Protein AF-A0A2R6JL34-F1 (afdb_monomer_lite)

Secondary structure (DSSP, 8-state):
--------EEEEEEE-TTS-EEEEEEETTS-EEEEEGGGS----HHHHH---HHHHHHHB-PEEEEEEEETTEEEEEEEEESTTSB-HHHHHHTT--GGGEEEEEEEEEE-TTS-EEEEEEEEEEEETTEEEEEEEEEE-SSTT-S--PPPHHHHHHHHHHHS--TTSEEEEEEEEEETTEEEEEEEEEEHHHHHT-TT-S-EE---GGG-SHHHHHHEEEEEEE---S-TTTEEEEEEEEE--GGGSGGG-GGGEEEEE--TTSSSPEE--EEEEGGGTEEEEEE--HHHHHHHTT-EEEEEEHHHHHHHHHHHHHHHHHS-----

pLDDT: mean 78.28, std 14.88, range [21.55, 96.69]

Sequence (327 aa):
MRRNGTVGGSATTYLAPNGTAYARQVLSTGKTTYLAGDRAPAPNVTDLVRPSVVEFANLTDLTYEGRATRGGVEGYVYEAEGVETARPGLVEALNTTRENLHAYRLVVVLSAEGRVKYGELSVNFTTDGQTVAVDQRVRYEAAGETSVEEPEWVAQARQKAARPDPNDLATERFTVEAPDGRVDQYVTARRHSLDESRALGPQINENPVYRNDFLNQSRVGGLVRVYWLAAEDVQRVRVVFHYSEDEVPGGNESALTVVWDDRDRPLLNPLDSTVHPENGTVVVTITDPGRLERLQGETMTVLQYEHYVETIEDRRIRPALRGPGIR

Structure (mmCIF, N/CA/C/O backbone):
data_AF-A0A2R6JL34-F1
#
_entry.id   AF-A0A2R6JL34-F1
#
loop_
_atom_site.group_PDB
_atom_site.id
_atom_site.type_symbol
_atom_site.label_atom_id
_atom_site.label_alt_id
_atom_site.label_comp_id
_atom_site.label_asym_id
_atom_site.label_entity_id
_atom_site.label_seq_id
_atom_site.pdbx_PDB_ins_code
_atom_site.Cartn_x
_atom_site.Cartn_y
_atom_site.Cartn_z
_atom_site.occupancy
_atom_site.B_iso_or_equiv
_atom_site.auth_seq_id
_atom_site.auth_comp_id
_atom_site.auth_asym_id
_atom_site.auth_atom_id
_atom_site.pdbx_PDB_model_num
ATOM 1 N N . MET A 1 1 ? -0.905 28.118 -7.786 1.00 23.41 1 MET A N 1
ATOM 2 C CA . MET A 1 1 ? -2.153 27.717 -7.102 1.00 23.41 1 MET A CA 1
ATOM 3 C C . MET A 1 1 ? -2.204 26.189 -7.113 1.00 23.41 1 MET A C 1
ATOM 5 O O . MET A 1 1 ? -2.621 25.616 -8.107 1.00 23.41 1 MET A O 1
ATOM 9 N N . ARG A 1 2 ? -1.629 25.516 -6.106 1.00 21.89 2 ARG A N 1
ATOM 10 C CA . ARG A 1 2 ? -1.553 24.042 -6.041 1.00 21.89 2 ARG A CA 1
ATOM 11 C C . ARG A 1 2 ? -2.556 23.548 -4.997 1.00 21.89 2 ARG A C 1
ATOM 13 O O . ARG A 1 2 ? -2.572 24.065 -3.885 1.00 21.89 2 ARG A O 1
ATOM 20 N N . ARG A 1 3 ? -3.445 22.636 -5.402 1.00 21.55 3 ARG A N 1
ATOM 21 C CA . ARG A 1 3 ? -4.475 22.033 -4.547 1.00 21.55 3 ARG A CA 1
ATOM 22 C C . ARG A 1 3 ? -3.825 20.932 -3.710 1.00 21.55 3 ARG A C 1
ATOM 24 O O . ARG A 1 3 ? -3.462 19.900 -4.261 1.00 21.55 3 ARG A O 1
ATOM 31 N N . ASN A 1 4 ? -3.722 21.148 -2.402 1.00 26.47 4 ASN A N 1
ATOM 32 C CA . ASN A 1 4 ? -3.534 20.072 -1.432 1.00 26.47 4 ASN A CA 1
ATOM 33 C C . ASN A 1 4 ? -4.838 19.265 -1.401 1.00 26.47 4 ASN A C 1
ATOM 35 O O . ASN A 1 4 ? -5.818 19.679 -0.784 1.00 26.47 4 ASN A O 1
ATOM 39 N N . GLY A 1 5 ? -4.899 18.186 -2.177 1.00 24.78 5 GLY A N 1
ATOM 40 C CA . GLY A 1 5 ? -6.059 17.308 -2.224 1.00 24.78 5 GLY A CA 1
ATOM 41 C C . GLY A 1 5 ? -5.940 16.221 -1.169 1.00 24.78 5 GLY A C 1
ATOM 42 O O . GLY A 1 5 ? -5.410 15.156 -1.456 1.00 24.78 5 GLY A O 1
ATOM 43 N N . THR A 1 6 ? -6.449 16.463 0.037 1.00 33.62 6 THR A N 1
ATOM 44 C CA . THR A 1 6 ? -6.722 15.385 0.991 1.00 33.62 6 THR A CA 1
ATOM 45 C C . THR A 1 6 ? -7.804 14.493 0.379 1.00 33.62 6 THR A C 1
ATOM 47 O O . THR A 1 6 ? -8.967 14.895 0.285 1.00 33.62 6 THR A O 1
ATOM 50 N N . VAL A 1 7 ? -7.451 13.290 -0.079 1.00 43.22 7 VAL A N 1
ATOM 51 C CA . VAL A 1 7 ? -8.439 12.293 -0.523 1.00 43.22 7 VAL A CA 1
ATOM 52 C C . VAL A 1 7 ? -9.052 11.661 0.728 1.00 43.22 7 VAL A C 1
ATOM 54 O O . VAL A 1 7 ? -8.680 10.575 1.151 1.00 43.22 7 VAL A O 1
ATOM 57 N N . GLY A 1 8 ? -9.956 12.395 1.379 1.00 52.88 8 GLY A N 1
ATOM 58 C CA . GLY A 1 8 ? -10.708 11.903 2.531 1.00 52.88 8 GLY A CA 1
ATOM 59 C C . GLY A 1 8 ? -11.825 10.941 2.109 1.00 52.88 8 GLY A C 1
ATOM 60 O O . GLY A 1 8 ? -12.513 11.170 1.113 1.00 52.88 8 GLY A O 1
ATOM 61 N N . GLY A 1 9 ? -12.031 9.878 2.880 1.00 64.00 9 GLY A N 1
ATOM 62 C CA . GLY A 1 9 ? -13.140 8.936 2.738 1.00 64.00 9 GLY A CA 1
ATOM 63 C C . GLY A 1 9 ? -13.133 7.922 3.881 1.00 64.00 9 GLY A C 1
ATOM 64 O O . GLY A 1 9 ? -12.127 7.783 4.572 1.00 64.00 9 GLY A O 1
ATOM 65 N N . SER A 1 10 ? -14.245 7.226 4.108 1.00 74.50 10 SER A N 1
ATOM 66 C CA . SER A 1 10 ? -14.294 6.093 5.038 1.00 74.50 10 SER A CA 1
ATOM 67 C C . SER A 1 10 ? -14.436 4.789 4.266 1.00 74.50 10 SER A C 1
ATOM 69 O O . SER A 1 10 ? -15.133 4.724 3.256 1.00 74.50 10 SER A O 1
ATOM 71 N N . ALA A 1 11 ? -13.766 3.740 4.731 1.00 73.81 11 ALA A N 1
ATOM 72 C CA . ALA A 1 11 ? -13.936 2.390 4.218 1.00 73.81 11 ALA A CA 1
ATOM 73 C C . ALA A 1 11 ? -14.356 1.476 5.372 1.00 73.81 11 ALA A C 1
ATOM 75 O O . ALA A 1 11 ? -13.756 1.507 6.443 1.00 73.81 11 ALA A O 1
ATOM 76 N N . THR A 1 12 ? -15.398 0.679 5.159 1.00 81.62 12 THR A N 1
ATOM 77 C CA . THR A 1 12 ? -15.834 -0.380 6.074 1.00 81.62 12 THR A CA 1
ATOM 78 C C . THR A 1 12 ? -15.683 -1.705 5.352 1.00 81.62 12 THR A C 1
ATOM 80 O O . THR A 1 12 ? -16.184 -1.834 4.237 1.00 81.62 12 THR A O 1
ATOM 83 N N . THR A 1 13 ? -15.038 -2.684 5.978 1.00 80.62 13 THR A N 1
ATOM 84 C CA . THR A 1 13 ? -14.799 -3.999 5.376 1.00 80.62 13 THR A CA 1
ATOM 85 C C . THR A 1 13 ? -15.455 -5.088 6.216 1.00 80.62 13 THR A C 1
ATOM 87 O O . THR A 1 13 ? -15.423 -5.030 7.441 1.00 80.62 13 THR A O 1
ATOM 90 N N . TYR A 1 14 ? -16.052 -6.076 5.556 1.00 84.12 14 TYR A N 1
ATOM 91 C CA . TYR A 1 14 ? -16.647 -7.264 6.161 1.00 84.12 14 TYR A CA 1
ATOM 92 C C . TYR A 1 14 ? -16.047 -8.507 5.509 1.00 84.12 14 TYR A C 1
ATOM 94 O O . TYR A 1 14 ? -16.007 -8.599 4.282 1.00 84.12 14 TYR A O 1
ATOM 102 N N . LEU A 1 15 ? -15.591 -9.460 6.319 1.00 80.94 15 LEU A N 1
ATOM 103 C CA . LEU A 1 15 ? -15.082 -10.742 5.847 1.00 80.94 15 LEU A CA 1
ATOM 104 C C . LEU A 1 15 ? -16.127 -11.822 6.128 1.00 80.94 15 LEU A C 1
ATOM 106 O O . LEU A 1 15 ? -16.430 -12.114 7.282 1.00 80.94 15 LEU A O 1
ATOM 110 N N . ALA A 1 16 ? -16.687 -12.401 5.070 1.00 81.25 16 ALA A N 1
ATOM 111 C CA . ALA A 1 16 ? -17.675 -13.462 5.195 1.00 81.25 16 ALA A CA 1
ATOM 112 C C . ALA A 1 16 ? -17.026 -14.798 5.617 1.00 81.25 16 ALA A C 1
ATOM 114 O O . ALA A 1 16 ? -15.841 -15.016 5.350 1.00 81.25 16 ALA A O 1
ATOM 115 N N . PRO A 1 17 ? -17.799 -15.746 6.189 1.00 75.94 17 PRO A N 1
ATOM 116 C CA . PRO A 1 17 ? -17.280 -17.047 6.633 1.00 75.94 17 PRO A CA 1
ATOM 117 C C . PRO A 1 17 ? -16.601 -17.878 5.537 1.00 75.94 17 PRO A C 1
ATOM 119 O O . PRO A 1 17 ? -15.739 -18.701 5.818 1.00 75.94 17 PRO A O 1
ATOM 122 N N . ASN A 1 18 ? -16.977 -17.661 4.276 1.00 77.25 18 ASN A N 1
ATOM 123 C CA . ASN A 1 18 ? -16.371 -18.310 3.114 1.00 77.25 18 ASN A CA 1
ATOM 124 C C . ASN A 1 18 ? -15.072 -17.622 2.635 1.00 77.25 18 ASN A C 1
ATOM 126 O O . ASN A 1 18 ? -14.605 -17.915 1.537 1.00 77.25 18 ASN A O 1
ATOM 130 N N . GLY A 1 19 ? -14.536 -16.664 3.399 1.00 73.00 19 GLY A N 1
ATOM 131 C CA . GLY A 1 19 ? -13.334 -15.894 3.068 1.00 73.00 19 GLY A CA 1
ATOM 132 C C . GLY A 1 19 ? -13.552 -14.750 2.073 1.00 73.00 19 GLY A C 1
ATOM 133 O O . GLY A 1 19 ? -12.604 -14.052 1.727 1.00 73.00 19 GLY A O 1
ATOM 134 N N . THR A 1 20 ? -14.782 -14.518 1.603 1.00 80.25 20 THR A N 1
ATOM 135 C CA . THR A 1 20 ? -15.066 -13.413 0.675 1.00 80.25 20 THR A CA 1
ATOM 136 C C . THR A 1 20 ? -15.082 -12.084 1.426 1.00 80.25 20 THR A C 1
ATOM 138 O O . THR A 1 20 ? -15.883 -11.895 2.341 1.00 80.25 20 THR A O 1
ATOM 141 N N . ALA A 1 21 ? -14.237 -11.141 1.012 1.00 82.25 21 ALA A N 1
ATOM 142 C CA . ALA A 1 21 ? -14.264 -9.780 1.531 1.00 82.25 21 ALA A CA 1
ATOM 143 C C . ALA A 1 21 ? -15.324 -8.931 0.813 1.00 82.25 21 ALA A C 1
ATOM 145 O O . ALA A 1 21 ? -15.535 -9.040 -0.395 1.00 82.25 21 ALA A O 1
ATOM 146 N N . TYR A 1 22 ? -15.969 -8.045 1.557 1.00 83.44 22 TYR A N 1
ATOM 147 C CA . TYR A 1 22 ? -16.854 -7.001 1.058 1.00 83.44 22 TYR A CA 1
ATOM 148 C C . TYR A 1 22 ? -16.377 -5.674 1.622 1.00 83.44 22 TYR A C 1
ATOM 150 O O . TYR A 1 22 ? -15.978 -5.618 2.781 1.00 83.44 22 TYR A O 1
ATOM 158 N N . ALA A 1 23 ? -16.433 -4.601 0.839 1.00 83.12 23 ALA A N 1
ATOM 159 C CA . ALA A 1 23 ? -16.094 -3.274 1.330 1.00 83.12 23 ALA A CA 1
ATOM 160 C C . ALA A 1 23 ? -17.118 -2.231 0.890 1.00 83.12 23 ALA A C 1
ATOM 162 O O . ALA A 1 23 ? -17.613 -2.249 -0.236 1.00 83.12 23 ALA A O 1
ATOM 163 N N . ARG A 1 24 ? -17.409 -1.291 1.785 1.00 84.62 24 ARG A N 1
ATOM 164 C CA . ARG A 1 24 ? -18.182 -0.080 1.525 1.00 84.62 24 ARG A CA 1
ATOM 165 C C . ARG A 1 24 ? -17.255 1.113 1.677 1.00 84.62 24 ARG A C 1
ATOM 167 O O . ARG A 1 24 ? -16.748 1.351 2.766 1.00 84.62 24 ARG A O 1
ATOM 174 N N . GLN A 1 25 ? -17.065 1.869 0.607 1.00 81.56 25 GLN A N 1
ATOM 175 C CA . GLN A 1 25 ? -16.283 3.100 0.604 1.00 81.56 25 GLN A CA 1
ATOM 176 C C . GLN A 1 25 ? -17.214 4.299 0.471 1.00 81.56 25 GLN A C 1
ATOM 178 O O . GLN A 1 25 ? -17.988 4.372 -0.478 1.00 81.56 25 GLN A O 1
AT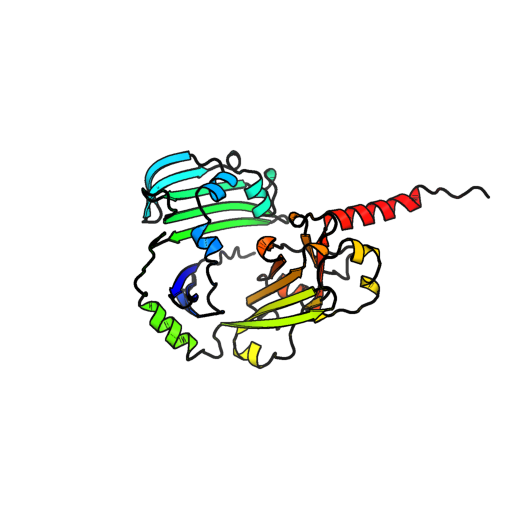OM 183 N N . VAL A 1 26 ? -17.133 5.244 1.397 1.00 79.88 26 VAL A N 1
ATOM 184 C CA . VAL A 1 26 ? -17.824 6.531 1.325 1.00 79.88 26 VAL A CA 1
ATOM 185 C C . VAL A 1 26 ? -16.774 7.594 1.043 1.00 79.88 26 VAL A C 1
ATOM 187 O O . VAL A 1 26 ? -15.931 7.890 1.887 1.00 79.88 26 VAL A O 1
ATOM 190 N N . LEU A 1 27 ? -16.795 8.144 -0.167 1.00 74.94 27 LEU A N 1
ATOM 191 C CA . LEU A 1 27 ? -15.879 9.205 -0.579 1.00 74.94 27 LEU A CA 1
ATOM 192 C C . LEU A 1 27 ? -16.250 10.525 0.112 1.00 74.94 27 LEU A C 1
ATOM 194 O O . LEU A 1 27 ? -17.406 10.733 0.478 1.00 74.94 27 LEU A O 1
ATOM 198 N N . SER A 1 28 ? -15.305 11.462 0.215 1.00 69.56 28 SER A N 1
ATOM 199 C CA . SER A 1 28 ? -15.556 12.830 0.710 1.00 69.56 28 SER A CA 1
ATOM 200 C C . SER A 1 28 ? -16.669 13.571 -0.039 1.00 69.56 28 SER A C 1
ATOM 202 O O . SER A 1 28 ? -17.288 14.477 0.510 1.00 69.56 28 SER A O 1
ATOM 204 N N . THR A 1 29 ? -16.969 13.163 -1.273 1.00 73.12 29 THR A N 1
ATOM 205 C CA . THR A 1 29 ? -18.091 13.672 -2.075 1.00 73.12 29 THR A CA 1
ATOM 206 C C . THR A 1 29 ? -19.460 13.147 -1.624 1.00 73.12 29 THR A C 1
ATOM 208 O O . THR A 1 29 ? -20.474 13.503 -2.218 1.00 73.12 29 THR A O 1
ATOM 211 N N . GLY A 1 30 ? -19.509 12.261 -0.624 1.00 74.44 30 GLY A N 1
ATOM 212 C CA . GLY A 1 30 ? -20.710 11.550 -0.178 1.00 74.44 30 GLY A CA 1
ATOM 213 C C . GLY A 1 30 ? -21.083 10.350 -1.055 1.00 74.44 30 GLY A C 1
ATOM 214 O O . GLY A 1 30 ? -21.991 9.589 -0.714 1.00 74.44 30 GLY A O 1
ATOM 215 N N . LYS A 1 31 ? -20.383 10.133 -2.177 1.00 75.62 31 LYS A N 1
ATOM 216 C CA . LYS A 1 31 ? -20.622 8.975 -3.043 1.00 75.62 31 LYS A CA 1
ATOM 217 C C . LYS A 1 31 ? -20.212 7.693 -2.318 1.00 75.62 31 LYS A C 1
ATOM 219 O O . LYS A 1 31 ? -19.076 7.571 -1.867 1.00 75.62 31 LYS A O 1
ATOM 224 N N . THR A 1 32 ? -21.133 6.732 -2.260 1.00 80.00 32 THR A N 1
ATOM 225 C CA . THR A 1 32 ? -20.872 5.396 -1.714 1.00 80.00 32 THR A CA 1
ATOM 226 C C . THR A 1 32 ? -20.593 4.403 -2.840 1.00 80.00 32 THR A C 1
ATOM 228 O O . THR A 1 32 ? -21.387 4.267 -3.776 1.00 80.00 32 THR A O 1
ATOM 231 N N . THR A 1 33 ? -19.480 3.691 -2.728 1.00 77.88 33 THR A N 1
ATOM 232 C CA . THR A 1 33 ? -19.064 2.605 -3.616 1.00 77.88 33 THR A CA 1
ATOM 233 C C . THR A 1 33 ? -19.036 1.304 -2.823 1.00 77.88 33 THR A C 1
ATOM 235 O O . THR A 1 33 ? -18.654 1.288 -1.653 1.00 77.88 33 THR A O 1
ATOM 238 N N . TYR A 1 34 ? -19.436 0.210 -3.463 1.00 82.88 34 TYR A N 1
ATOM 239 C CA . TYR A 1 34 ? -19.414 -1.121 -2.870 1.00 82.88 34 TYR A CA 1
ATOM 240 C C . TYR A 1 34 ? -18.499 -2.033 -3.678 1.00 82.88 34 TYR A C 1
ATOM 242 O O . TYR A 1 34 ? -18.559 -2.036 -4.905 1.00 82.88 34 TYR A O 1
ATOM 250 N N . LEU A 1 35 ? -17.676 -2.807 -2.981 1.00 76.44 35 LEU A N 1
ATOM 251 C CA . LEU A 1 35 ? -16.702 -3.739 -3.534 1.00 76.44 35 LEU A CA 1
ATOM 252 C C . LEU A 1 35 ? -16.940 -5.127 -2.922 1.00 76.44 35 LEU A C 1
ATOM 254 O O . LEU A 1 35 ? -17.415 -5.234 -1.789 1.00 76.44 35 LEU A O 1
ATOM 258 N N . ALA A 1 36 ? -16.616 -6.190 -3.655 1.00 78.75 36 ALA A N 1
ATOM 259 C CA . ALA A 1 36 ? -16.781 -7.572 -3.205 1.00 78.75 36 ALA A CA 1
ATOM 260 C C . ALA A 1 36 ? -15.712 -8.489 -3.810 1.00 78.75 36 ALA A C 1
ATOM 262 O O . ALA A 1 36 ? -15.236 -8.226 -4.915 1.00 78.75 36 ALA A O 1
ATOM 263 N N . GLY A 1 37 ? -15.397 -9.580 -3.112 1.00 71.75 37 GLY A N 1
ATOM 264 C CA . GLY A 1 37 ? -14.431 -10.583 -3.549 1.00 71.75 37 GLY A CA 1
ATOM 265 C C . GLY A 1 37 ? -13.018 -10.023 -3.630 1.00 71.75 37 GLY A C 1
ATOM 266 O O . GLY A 1 37 ? -12.574 -9.307 -2.739 1.00 71.75 37 GLY A O 1
ATOM 267 N N . ASP A 1 38 ? -12.347 -10.324 -4.735 1.00 62.53 38 ASP A N 1
ATOM 268 C CA . ASP A 1 38 ? -11.033 -9.799 -5.115 1.00 62.53 38 ASP A CA 1
ATOM 269 C C . ASP A 1 38 ? -10.996 -8.268 -5.273 1.00 62.53 38 ASP A C 1
ATOM 271 O O . ASP A 1 38 ? -9.928 -7.660 -5.204 1.00 62.53 38 ASP A O 1
ATOM 275 N N . ARG A 1 39 ? -12.158 -7.626 -5.463 1.00 59.12 39 ARG A N 1
ATOM 276 C CA . ARG A 1 39 ? -12.276 -6.163 -5.580 1.00 59.12 39 ARG A CA 1
ATOM 277 C C . ARG A 1 39 ? -12.338 -5.456 -4.239 1.00 59.12 39 ARG A C 1
ATOM 279 O O . ARG A 1 39 ? -12.021 -4.271 -4.167 1.00 59.12 39 ARG A O 1
ATOM 286 N N . ALA A 1 40 ? -12.812 -6.132 -3.195 1.00 63.09 40 ALA A N 1
ATOM 287 C CA . ALA A 1 40 ? -12.709 -5.581 -1.856 1.00 63.09 40 ALA A CA 1
ATOM 288 C C . ALA A 1 40 ? -11.249 -5.743 -1.420 1.00 63.09 40 ALA A C 1
ATOM 290 O O . ALA A 1 40 ? -10.694 -6.822 -1.630 1.00 63.09 40 ALA A O 1
ATOM 291 N N . PRO A 1 41 ? -10.603 -4.721 -0.827 1.00 57.06 41 PRO A N 1
ATOM 292 C CA . PRO A 1 41 ? -9.340 -4.950 -0.147 1.00 57.06 41 PRO A CA 1
ATOM 293 C C . PRO A 1 41 ? -9.606 -6.035 0.893 1.00 57.06 41 PRO A C 1
ATOM 295 O O . PRO A 1 41 ? -10.310 -5.787 1.872 1.00 57.06 41 PRO A O 1
ATOM 298 N N . ALA A 1 42 ? -9.136 -7.255 0.621 1.00 49.84 42 ALA A N 1
ATOM 299 C CA . ALA A 1 42 ? -9.188 -8.325 1.589 1.00 49.84 42 ALA A CA 1
ATOM 300 C C . ALA A 1 42 ? -8.328 -7.823 2.743 1.00 49.84 42 ALA A C 1
ATOM 302 O O . ALA A 1 42 ? -7.133 -7.591 2.540 1.00 49.84 42 ALA A O 1
ATOM 303 N N . PRO A 1 43 ? -8.923 -7.539 3.907 1.00 50.09 43 PRO A N 1
ATOM 304 C CA . PRO A 1 43 ? -8.114 -7.165 5.035 1.00 50.09 43 PRO A CA 1
ATOM 305 C C . PRO A 1 43 ? -7.353 -8.448 5.353 1.00 50.09 43 PRO A C 1
ATOM 307 O O . PRO A 1 43 ? -7.971 -9.488 5.600 1.00 50.09 43 PRO A O 1
ATOM 310 N N . ASN A 1 44 ? -6.033 -8.427 5.173 1.00 40.69 44 ASN A N 1
ATOM 311 C CA . ASN A 1 44 ? -5.223 -9.610 5.401 1.00 40.69 44 ASN A CA 1
ATOM 312 C C . ASN A 1 44 ? -5.546 -10.038 6.833 1.00 40.69 44 ASN A C 1
ATOM 314 O O . ASN A 1 44 ? -5.467 -9.228 7.754 1.00 40.69 44 ASN A O 1
ATOM 318 N N . VAL A 1 45 ? -6.033 -11.260 7.035 1.00 35.28 45 VAL A N 1
ATOM 319 C CA . VAL A 1 45 ? -6.431 -11.701 8.381 1.00 35.28 45 VAL A CA 1
ATOM 320 C C . VAL A 1 45 ? -5.210 -11.648 9.306 1.00 35.28 45 VAL A C 1
ATOM 322 O O . VAL A 1 45 ? -5.335 -11.336 10.485 1.00 35.28 45 VAL A O 1
ATOM 325 N N . THR A 1 46 ? -4.016 -11.808 8.735 1.00 33.62 46 THR A N 1
ATOM 326 C CA . THR A 1 46 ? -2.726 -11.524 9.363 1.00 33.62 46 THR A CA 1
ATOM 327 C C . THR A 1 46 ? -2.560 -10.037 9.723 1.00 33.62 46 THR A C 1
ATOM 329 O O . THR A 1 46 ? -2.169 -9.759 10.844 1.00 33.62 46 THR A O 1
ATOM 332 N N . ASP A 1 47 ? -2.971 -9.078 8.887 1.00 37.69 47 ASP A N 1
ATOM 333 C CA . ASP A 1 47 ? -2.962 -7.626 9.193 1.00 37.69 47 ASP A CA 1
ATOM 334 C C . ASP A 1 47 ? -4.106 -7.189 10.139 1.00 37.69 47 ASP A C 1
ATOM 336 O O . ASP A 1 47 ? -4.089 -6.079 10.661 1.00 37.69 47 ASP A O 1
ATOM 340 N N . LEU A 1 48 ? -5.125 -8.033 10.365 1.00 33.88 48 LEU A N 1
ATOM 341 C CA . LEU A 1 48 ? -6.248 -7.776 11.287 1.00 33.88 48 LEU A CA 1
ATOM 342 C C . LEU A 1 48 ? -6.045 -8.385 12.675 1.00 33.88 48 LEU A C 1
ATOM 344 O O . LEU A 1 48 ? -6.559 -7.864 13.664 1.00 33.88 48 LEU A O 1
ATOM 348 N N . VAL A 1 49 ? -5.337 -9.511 12.749 1.00 33.41 49 VAL A N 1
ATOM 349 C CA . VAL A 1 49 ? -5.054 -10.230 14.000 1.00 33.41 49 VAL A CA 1
ATOM 350 C C . VAL A 1 49 ? -3.712 -9.781 14.601 1.00 33.41 49 VAL A C 1
ATOM 352 O O . VAL A 1 49 ? -3.475 -10.007 15.788 1.00 33.41 49 VAL A O 1
ATOM 355 N N . ARG A 1 50 ? -2.852 -9.103 13.823 1.00 33.28 50 ARG A N 1
ATOM 356 C CA . ARG A 1 50 ? -1.476 -8.754 14.212 1.00 33.28 50 ARG A CA 1
ATOM 357 C C . ARG A 1 50 ? -1.123 -7.288 14.507 1.00 33.28 50 ARG A C 1
ATOM 359 O O . ARG A 1 50 ? -0.042 -7.144 15.082 1.00 33.28 50 ARG A O 1
ATOM 366 N N . PRO A 1 51 ? -1.976 -6.243 14.369 1.00 42.53 51 PRO A N 1
ATOM 367 C CA . PRO A 1 51 ? -1.705 -4.974 15.032 1.00 42.53 51 PRO A CA 1
ATOM 368 C C . PRO A 1 51 ? -2.049 -5.153 16.516 1.00 42.53 51 PRO A C 1
ATOM 370 O O . PRO A 1 51 ? -2.955 -4.554 17.086 1.00 42.53 51 PRO A O 1
ATOM 373 N N . SER A 1 52 ? -1.350 -6.091 17.141 1.00 43.66 52 SER A N 1
ATOM 374 C CA . SER A 1 52 ? -1.170 -6.192 18.562 1.00 43.66 52 SER A CA 1
ATOM 375 C C . SER A 1 52 ? -0.406 -4.946 18.989 1.00 43.66 52 SER A C 1
ATOM 377 O O . SER A 1 52 ? 0.373 -4.375 18.225 1.00 43.66 52 SER A O 1
ATOM 379 N N . VAL A 1 53 ? -0.606 -4.538 20.236 1.00 46.91 53 VAL A N 1
ATOM 380 C CA . VAL A 1 53 ? 0.160 -3.472 20.895 1.00 46.91 53 VAL A CA 1
ATOM 381 C C . VAL A 1 53 ? 1.662 -3.580 20.616 1.00 46.91 53 VAL A C 1
ATOM 383 O O . VAL A 1 53 ? 2.327 -2.563 20.619 1.00 46.91 53 VAL A O 1
ATOM 386 N N . VAL A 1 54 ? 2.186 -4.776 20.323 1.00 46.47 54 VAL A N 1
ATOM 387 C CA . VAL A 1 54 ? 3.586 -5.033 19.967 1.00 46.47 54 VAL A CA 1
ATOM 388 C C . VAL A 1 54 ? 4.031 -4.305 18.694 1.00 46.47 54 VAL A C 1
ATOM 390 O O . VAL A 1 54 ? 5.107 -3.724 18.706 1.00 46.47 54 VAL A O 1
ATOM 393 N N . GLU A 1 55 ? 3.238 -4.269 17.619 1.00 56.28 55 GLU A N 1
ATOM 394 C CA . GLU A 1 55 ? 3.624 -3.530 16.403 1.00 56.28 55 GLU A CA 1
ATOM 395 C C . GLU A 1 55 ? 3.610 -2.019 16.657 1.00 56.28 55 GLU A C 1
ATOM 397 O O . GLU A 1 55 ? 4.591 -1.340 16.373 1.00 56.28 55 GLU A O 1
ATOM 402 N N . PHE A 1 56 ? 2.574 -1.492 17.314 1.00 59.47 56 PHE A N 1
ATOM 403 C CA . PHE A 1 56 ? 2.540 -0.074 17.691 1.00 59.47 56 PHE A CA 1
ATOM 404 C C . PHE A 1 56 ? 3.614 0.299 18.727 1.00 59.47 56 PHE A C 1
ATOM 406 O O . PHE A 1 56 ? 4.211 1.364 18.625 1.00 59.47 56 PHE A O 1
ATOM 413 N N . ALA A 1 57 ? 3.926 -0.584 19.675 1.00 57.25 57 ALA A N 1
ATOM 414 C CA . ALA A 1 57 ? 5.004 -0.404 20.649 1.00 57.25 57 ALA A CA 1
ATOM 415 C C . ALA A 1 57 ? 6.399 -0.525 20.014 1.00 57.25 57 ALA A C 1
ATOM 417 O O . ALA A 1 57 ? 7.370 0.028 20.529 1.00 57.25 57 ALA A O 1
ATOM 418 N N . ASN A 1 58 ? 6.526 -1.229 18.885 1.00 64.31 58 ASN A N 1
ATOM 419 C CA . ASN A 1 58 ? 7.753 -1.230 18.091 1.00 64.31 58 ASN A CA 1
ATOM 420 C C . ASN A 1 58 ? 7.921 0.082 17.311 1.00 64.31 58 ASN A C 1
ATOM 422 O O . ASN A 1 58 ? 9.053 0.505 17.081 1.00 64.31 58 ASN A O 1
ATOM 426 N N . LEU A 1 59 ? 6.816 0.750 16.960 1.00 63.50 59 LEU A N 1
ATOM 427 C CA . LEU A 1 59 ? 6.812 2.039 16.261 1.00 63.50 59 LEU A CA 1
ATOM 428 C C . LEU A 1 59 ? 6.971 3.242 17.201 1.00 63.50 59 LEU A C 1
ATOM 430 O O . LEU A 1 59 ? 7.478 4.281 16.773 1.00 63.50 59 LEU A O 1
ATOM 434 N N . THR A 1 60 ? 6.561 3.135 18.468 1.00 72.69 60 THR A N 1
ATOM 435 C CA . THR A 1 60 ? 6.603 4.265 19.403 1.00 72.69 60 THR A CA 1
ATOM 436 C C . THR A 1 60 ? 6.558 3.866 20.879 1.00 72.69 60 THR A C 1
ATOM 438 O O . THR A 1 60 ? 6.114 2.776 21.236 1.00 72.69 60 THR A O 1
ATOM 441 N N . ASP A 1 61 ? 6.981 4.783 21.748 1.00 80.75 61 ASP A N 1
ATOM 442 C CA . ASP A 1 61 ? 6.824 4.674 23.198 1.00 80.75 61 ASP A CA 1
ATOM 443 C C . ASP A 1 61 ? 5.426 5.145 23.627 1.00 80.75 61 ASP A C 1
ATOM 445 O O . ASP A 1 61 ? 5.193 6.318 23.913 1.00 80.75 61 ASP A O 1
ATOM 449 N N . LEU A 1 62 ? 4.476 4.208 23.661 1.00 84.31 62 LEU A N 1
ATOM 450 C CA . LEU A 1 62 ? 3.102 4.471 24.087 1.00 84.31 62 LEU A CA 1
ATOM 451 C C . LEU A 1 62 ? 3.008 4.748 25.597 1.00 84.31 62 LEU A C 1
ATOM 453 O O . LEU A 1 62 ? 3.417 3.928 26.422 1.00 84.31 62 LEU A O 1
ATOM 457 N N . THR A 1 63 ? 2.364 5.856 25.955 1.00 90.38 63 THR A N 1
ATOM 458 C CA . THR A 1 63 ? 2.019 6.225 27.333 1.00 90.38 63 THR A CA 1
ATOM 459 C C . THR A 1 63 ? 0.567 5.862 27.623 1.00 90.38 63 THR A C 1
ATOM 461 O O . THR A 1 63 ? -0.314 6.071 26.794 1.00 90.38 63 THR A O 1
ATOM 464 N N . TYR A 1 64 ? 0.301 5.271 28.789 1.00 92.56 64 TYR A N 1
ATOM 465 C CA . TYR A 1 64 ? -1.063 4.949 29.208 1.00 92.56 64 TYR A CA 1
ATOM 466 C C . TYR A 1 64 ? -1.760 6.186 29.784 1.00 92.56 64 TYR A C 1
ATOM 468 O O . TYR A 1 64 ? -1.367 6.688 30.835 1.00 92.56 64 TYR A O 1
ATOM 476 N N . GLU A 1 65 ? -2.845 6.607 29.140 1.00 95.38 65 GLU A N 1
ATOM 477 C CA . GLU A 1 65 ? -3.602 7.819 29.486 1.00 95.38 65 GLU A CA 1
ATOM 478 C C . GLU A 1 65 ? -4.815 7.541 30.388 1.00 95.38 65 GLU A C 1
ATOM 480 O O . GLU A 1 65 ? -5.504 8.456 30.842 1.00 95.38 65 GLU A O 1
ATOM 485 N N . GLY A 1 66 ? -5.114 6.268 30.655 1.00 94.31 66 GLY A N 1
ATOM 486 C CA . GLY A 1 66 ? -6.282 5.866 31.433 1.00 94.31 66 GLY A CA 1
ATOM 487 C C . GLY A 1 66 ? -7.389 5.233 30.594 1.00 94.31 66 GLY A C 1
ATOM 488 O O . GLY A 1 66 ? -7.238 4.922 29.412 1.00 94.31 66 GLY A O 1
ATOM 489 N N . ARG A 1 67 ? -8.547 5.032 31.226 1.00 96.69 67 ARG A N 1
ATOM 490 C CA . ARG A 1 67 ? -9.761 4.573 30.546 1.00 96.69 67 ARG A CA 1
ATOM 491 C C . ARG A 1 67 ? -10.541 5.780 30.040 1.00 96.69 67 ARG A C 1
ATOM 493 O O . ARG A 1 67 ? -10.935 6.630 30.835 1.00 96.69 67 ARG A O 1
ATOM 500 N N . ALA A 1 68 ? -10.784 5.843 28.737 1.00 94.88 68 ALA A N 1
ATOM 501 C CA . ALA A 1 68 ? -11.513 6.941 28.113 1.00 94.88 68 ALA A CA 1
ATOM 502 C C . ALA A 1 68 ? -12.184 6.502 26.804 1.00 94.88 68 ALA A C 1
ATOM 504 O O . ALA A 1 68 ? -11.984 5.391 26.308 1.00 94.88 68 ALA A O 1
ATOM 505 N N . THR A 1 69 ? -12.986 7.404 26.242 1.00 94.06 69 THR A N 1
ATOM 506 C CA . THR A 1 69 ? -13.597 7.240 24.921 1.00 94.06 69 THR A CA 1
ATOM 507 C C . THR A 1 69 ? -12.831 8.071 23.894 1.00 94.06 69 THR A C 1
ATOM 509 O O . THR A 1 69 ? -12.703 9.288 24.043 1.00 94.06 69 THR A O 1
ATOM 512 N N . ARG A 1 70 ? -12.344 7.428 22.828 1.00 92.25 70 ARG A N 1
ATOM 513 C CA . ARG A 1 70 ? -11.673 8.065 21.678 1.00 92.25 70 ARG A CA 1
ATOM 514 C C . ARG A 1 70 ? -12.300 7.559 20.384 1.00 92.25 70 ARG A C 1
ATOM 516 O O . ARG A 1 70 ? -12.609 6.379 20.277 1.00 92.25 70 ARG A O 1
ATOM 523 N N . GLY A 1 71 ? -12.585 8.454 19.436 1.00 86.44 71 GLY A N 1
ATOM 524 C CA . GLY A 1 71 ? -13.253 8.079 18.179 1.00 86.44 71 GLY A CA 1
ATOM 525 C C . GLY A 1 71 ? -14.607 7.372 18.361 1.00 86.44 71 GLY A C 1
ATOM 526 O O . GLY A 1 71 ? -14.996 6.549 17.536 1.00 86.44 71 GLY A O 1
ATOM 527 N N . GLY A 1 72 ? -15.309 7.641 19.471 1.00 89.69 72 GLY A N 1
ATOM 528 C CA . GLY A 1 72 ? -16.549 6.946 19.841 1.00 89.69 72 GLY A CA 1
ATOM 529 C C . GLY A 1 72 ? -16.357 5.515 20.365 1.00 89.69 72 GLY A C 1
ATOM 530 O O . GLY A 1 72 ? -17.338 4.791 20.509 1.00 89.69 72 GLY A O 1
ATOM 531 N N . VAL A 1 73 ? -15.119 5.101 20.649 1.00 90.38 73 VAL A N 1
ATOM 532 C CA . VAL A 1 73 ? -14.764 3.783 21.184 1.00 90.38 73 VAL A CA 1
ATOM 533 C C . VAL A 1 73 ? -14.246 3.931 22.610 1.00 90.38 73 VAL A C 1
ATOM 535 O O . VAL A 1 73 ? -13.259 4.622 22.851 1.00 90.38 73 VAL A O 1
ATOM 538 N N . GLU A 1 74 ? -14.913 3.277 23.558 1.00 93.44 74 GLU A N 1
ATOM 539 C CA . GLU A 1 74 ? -14.461 3.193 24.949 1.00 93.44 74 GLU A CA 1
ATOM 540 C C . GLU A 1 74 ? -13.431 2.065 25.125 1.00 93.44 74 GLU A C 1
ATOM 542 O O . GLU A 1 74 ? -13.620 0.950 24.608 1.00 93.44 74 GLU A O 1
ATOM 547 N N . GLY A 1 75 ? -12.373 2.348 25.890 1.00 93.81 75 GLY A N 1
ATOM 548 C CA . GLY A 1 75 ? -11.377 1.367 26.310 1.00 93.81 75 GLY A CA 1
ATOM 549 C C . GLY A 1 75 ? -10.204 1.979 27.079 1.00 93.81 75 GLY A C 1
ATOM 550 O O . GLY A 1 75 ? -10.298 3.086 27.609 1.00 93.81 75 GLY A O 1
ATOM 551 N N . TYR A 1 76 ? -9.104 1.234 27.147 1.00 93.69 76 TYR A N 1
ATOM 552 C CA . TYR A 1 76 ? -7.831 1.665 27.727 1.00 93.69 76 TYR A CA 1
ATOM 553 C C . TYR A 1 76 ? -7.045 2.424 26.663 1.00 93.69 76 TYR A C 1
ATOM 555 O O . TYR A 1 76 ? -6.725 1.856 25.620 1.00 93.69 76 TYR A O 1
ATOM 563 N N . VAL A 1 77 ? -6.789 3.708 26.896 1.00 94.88 77 VAL A N 1
ATOM 564 C CA . VAL A 1 77 ? -6.176 4.600 25.913 1.00 94.88 77 VAL A CA 1
ATOM 565 C C . VAL A 1 77 ? -4.674 4.656 26.130 1.00 94.88 77 VAL A C 1
ATOM 567 O O . VAL A 1 77 ? -4.201 4.896 27.239 1.00 94.88 77 VAL A O 1
ATOM 570 N N . TYR A 1 78 ? -3.951 4.450 25.039 1.00 92.62 78 TYR A N 1
ATOM 571 C CA . TYR A 1 78 ? -2.515 4.609 24.941 1.00 92.62 78 TYR A CA 1
ATOM 572 C C . TYR A 1 78 ? -2.215 5.655 23.877 1.00 92.62 78 TYR A C 1
ATOM 574 O O . TYR A 1 78 ? -2.813 5.626 22.799 1.00 92.62 78 TYR A O 1
ATOM 582 N N . GLU A 1 79 ? -1.311 6.573 24.175 1.00 92.62 79 GLU A N 1
ATOM 583 C CA . GLU A 1 79 ? -0.994 7.698 23.308 1.00 92.62 79 GLU A CA 1
ATOM 584 C C . GLU A 1 79 ? 0.517 7.902 23.219 1.00 92.62 79 GLU A C 1
ATOM 586 O O . GLU A 1 79 ? 1.249 7.709 24.188 1.00 92.62 79 GLU A O 1
ATOM 591 N N . ALA A 1 80 ? 0.984 8.274 22.036 1.00 89.94 80 ALA A N 1
ATOM 592 C CA . ALA A 1 80 ? 2.314 8.811 21.822 1.00 89.94 80 ALA A CA 1
ATOM 593 C C . ALA A 1 80 ? 2.179 10.073 20.977 1.00 89.94 80 ALA A C 1
ATOM 595 O O . ALA A 1 80 ? 1.472 10.077 19.968 1.00 89.94 80 ALA A O 1
ATOM 596 N N . GLU A 1 81 ? 2.841 11.141 21.393 1.00 92.31 81 GLU A N 1
ATOM 597 C CA . GLU A 1 81 ? 2.840 12.424 20.703 1.00 92.31 81 GLU A CA 1
ATOM 598 C C . GLU A 1 81 ? 4.264 12.972 20.681 1.00 92.31 81 GLU A C 1
ATOM 600 O O . GLU A 1 81 ? 5.052 12.713 21.589 1.00 92.31 81 GLU A O 1
ATOM 605 N N . GLY A 1 82 ? 4.598 13.701 19.622 1.00 89.69 82 GLY A N 1
ATOM 606 C CA . GLY A 1 82 ? 5.913 14.299 19.445 1.00 89.69 82 GLY A CA 1
ATOM 607 C C . GLY A 1 82 ? 6.861 13.406 18.652 1.00 89.69 82 GLY A C 1
ATOM 608 O O . GLY A 1 82 ? 6.856 12.179 18.747 1.00 89.69 82 GLY A O 1
ATOM 609 N N . VAL A 1 83 ? 7.694 14.038 17.830 1.00 88.81 83 VAL A N 1
ATOM 610 C CA . VAL A 1 83 ? 8.658 13.374 16.933 1.00 88.81 83 VAL A CA 1
ATOM 611 C C . VAL A 1 83 ? 9.713 12.580 17.706 1.00 88.81 83 VAL A C 1
ATOM 613 O O . VAL A 1 83 ? 10.344 11.664 17.186 1.00 88.81 83 VAL A O 1
ATOM 616 N N . GLU A 1 84 ? 9.905 12.927 18.973 1.00 86.94 84 GLU A N 1
ATOM 617 C CA . GLU A 1 84 ? 10.827 12.287 19.887 1.00 86.94 84 GLU A CA 1
ATOM 618 C C . GLU A 1 84 ? 10.383 10.882 20.304 1.00 86.94 84 GLU A C 1
ATOM 620 O O . GLU A 1 84 ? 11.243 10.024 20.514 1.00 86.94 84 GLU A O 1
ATOM 625 N N . THR A 1 85 ? 9.069 10.636 20.351 1.00 85.25 85 THR A N 1
ATOM 626 C CA . THR A 1 85 ? 8.480 9.337 20.713 1.00 85.25 85 THR A CA 1
ATOM 627 C C . THR A 1 85 ? 8.435 8.362 19.536 1.00 85.25 85 THR A C 1
ATOM 629 O O . THR A 1 85 ? 8.200 7.166 19.726 1.00 85.25 85 THR A O 1
ATOM 632 N N . ALA A 1 86 ? 8.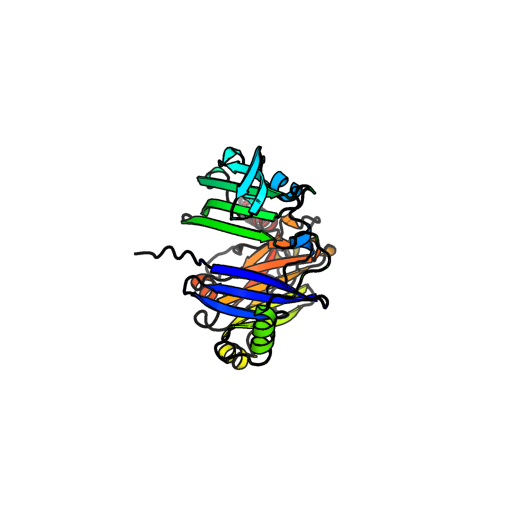688 8.839 18.313 1.00 80.25 86 ALA A N 1
ATOM 633 C CA . ALA A 1 86 ? 8.823 7.997 17.132 1.00 80.25 86 ALA A CA 1
ATOM 634 C C . ALA A 1 86 ? 10.088 7.126 17.226 1.00 80.25 86 ALA A C 1
ATOM 636 O O . ALA A 1 86 ? 11.206 7.628 17.406 1.00 80.25 86 ALA A O 1
ATOM 637 N N . ARG A 1 87 ? 9.925 5.810 17.063 1.00 80.44 87 ARG A N 1
ATOM 638 C CA . ARG A 1 87 ? 11.040 4.857 16.967 1.00 80.44 87 ARG A CA 1
ATOM 639 C C . ARG A 1 87 ? 11.532 4.741 15.515 1.00 80.44 87 ARG A C 1
ATOM 641 O O . ARG A 1 87 ? 10.787 5.085 14.596 1.00 80.44 87 ARG A O 1
ATOM 648 N N . PRO A 1 88 ? 12.761 4.234 15.278 1.00 75.62 88 PRO A N 1
ATOM 649 C CA . PRO A 1 88 ? 13.323 4.101 13.929 1.00 75.62 88 PRO A CA 1
ATOM 650 C C . PRO A 1 88 ? 12.414 3.369 12.934 1.00 75.62 88 PRO A C 1
ATOM 652 O O . PRO A 1 88 ? 12.300 3.811 11.797 1.00 75.62 88 PRO A O 1
ATOM 655 N N . GLY A 1 89 ? 11.686 2.338 13.379 1.00 69.25 89 GLY A N 1
ATOM 656 C CA . GLY A 1 89 ? 10.773 1.586 12.512 1.00 69.25 89 GLY A CA 1
ATOM 657 C C . GLY A 1 89 ? 9.631 2.421 11.920 1.00 69.25 89 GLY A C 1
ATOM 658 O O . GLY A 1 89 ? 9.182 2.136 10.817 1.00 69.25 89 GLY A O 1
ATOM 659 N N . LEU A 1 90 ? 9.179 3.488 12.595 1.00 71.44 90 LEU A N 1
ATOM 660 C CA . LEU A 1 90 ? 8.195 4.409 12.013 1.00 71.44 90 LEU A CA 1
ATOM 661 C C . LEU A 1 90 ? 8.811 5.245 10.890 1.00 71.44 90 LEU A C 1
ATOM 663 O O . LEU A 1 90 ? 8.189 5.449 9.853 1.00 71.44 90 LEU A O 1
ATOM 667 N N . VAL A 1 91 ? 10.023 5.748 11.116 1.00 72.75 91 VAL A N 1
ATOM 668 C CA . VAL A 1 91 ? 10.750 6.579 10.150 1.00 72.75 91 VAL A CA 1
ATOM 669 C C . VAL A 1 91 ? 11.045 5.775 8.878 1.00 72.75 91 VAL A C 1
ATOM 671 O O . VAL A 1 91 ? 10.824 6.275 7.777 1.00 72.75 91 VAL A O 1
ATOM 674 N N . GLU A 1 92 ? 11.436 4.510 9.045 1.00 66.81 92 GLU A N 1
ATOM 675 C CA . GLU A 1 92 ? 11.616 3.534 7.967 1.00 66.81 92 GLU A CA 1
ATOM 676 C C . GLU A 1 92 ? 10.301 3.249 7.224 1.00 66.81 92 GLU A C 1
ATOM 678 O O . GLU A 1 92 ? 10.243 3.382 6.004 1.00 66.81 92 GLU A O 1
ATOM 683 N N . ALA A 1 93 ? 9.213 2.959 7.947 1.00 63.53 93 ALA A N 1
ATOM 684 C CA . ALA A 1 93 ? 7.905 2.685 7.345 1.00 63.53 93 ALA A CA 1
ATOM 685 C C . ALA A 1 93 ? 7.334 3.872 6.545 1.00 63.53 93 ALA A C 1
ATOM 687 O O . ALA A 1 93 ? 6.585 3.678 5.588 1.00 63.53 93 ALA A O 1
ATOM 688 N N . LEU A 1 94 ? 7.675 5.104 6.931 1.00 65.06 94 LEU A N 1
ATOM 689 C CA . LEU A 1 94 ? 7.279 6.328 6.231 1.00 65.06 94 LEU A CA 1
ATOM 690 C C . LEU A 1 94 ? 8.229 6.710 5.087 1.00 65.06 94 LEU A C 1
ATOM 692 O O . LEU A 1 94 ? 7.973 7.710 4.414 1.00 65.06 94 LEU A O 1
ATOM 696 N N . ASN A 1 95 ? 9.315 5.956 4.884 1.00 66.06 95 ASN A N 1
ATOM 697 C CA . ASN A 1 95 ? 10.395 6.283 3.956 1.00 66.06 95 ASN A CA 1
ATOM 698 C C . ASN A 1 95 ? 10.871 7.744 4.115 1.00 66.06 95 ASN A C 1
ATOM 700 O O . ASN A 1 95 ? 10.954 8.515 3.157 1.00 66.06 95 ASN A O 1
ATOM 704 N N . THR A 1 96 ? 11.092 8.170 5.361 1.00 72.88 96 THR A N 1
ATOM 705 C CA . THR A 1 96 ? 11.517 9.537 5.695 1.00 72.88 96 THR A CA 1
ATOM 706 C C . THR A 1 96 ? 12.729 9.514 6.626 1.00 72.88 96 THR A C 1
ATOM 708 O O . THR A 1 96 ? 13.274 8.457 6.923 1.00 72.88 96 THR A O 1
ATOM 711 N N . THR A 1 97 ? 13.186 10.680 7.084 1.00 81.94 97 THR A N 1
ATOM 712 C CA . THR A 1 97 ? 14.191 10.783 8.154 1.00 81.94 97 THR A CA 1
ATOM 713 C C . THR A 1 97 ? 13.577 11.455 9.375 1.00 81.94 97 THR A C 1
ATOM 715 O O . THR A 1 97 ? 12.552 12.133 9.279 1.00 81.94 97 THR A O 1
ATOM 718 N N . ARG A 1 98 ? 14.199 11.297 10.546 1.00 83.94 98 ARG A N 1
ATOM 719 C CA . ARG A 1 98 ? 13.687 11.904 11.783 1.00 83.94 98 ARG A CA 1
ATOM 720 C C . ARG A 1 98 ? 13.650 13.432 11.695 1.00 83.94 98 ARG A C 1
ATOM 722 O O . ARG A 1 98 ? 12.734 14.043 12.225 1.00 83.94 98 ARG A O 1
ATOM 729 N N . GLU A 1 99 ? 14.602 14.041 10.992 1.00 88.62 99 GLU A N 1
ATOM 730 C CA . GLU A 1 99 ? 14.675 15.490 10.753 1.00 88.62 99 GLU A CA 1
ATOM 731 C C . GLU A 1 99 ? 13.554 15.990 9.837 1.00 88.62 99 GLU A C 1
ATOM 733 O O . GLU A 1 99 ? 13.187 17.163 9.879 1.00 88.62 99 GLU A O 1
ATOM 738 N N . ASN A 1 100 ? 13.024 15.101 9.001 1.00 88.06 100 ASN A N 1
ATOM 739 C CA . ASN A 1 100 ? 11.933 15.395 8.090 1.00 88.06 100 ASN A CA 1
ATOM 740 C C . ASN A 1 100 ? 10.557 15.117 8.704 1.00 88.06 100 ASN A C 1
ATOM 742 O O . ASN A 1 100 ? 9.557 15.495 8.102 1.00 88.06 100 ASN A O 1
ATOM 746 N N . LEU A 1 101 ? 10.484 14.492 9.880 1.00 84.44 101 LEU A N 1
ATOM 747 C CA . LEU A 1 101 ? 9.251 14.289 10.632 1.00 84.44 101 LEU A CA 1
ATOM 748 C C . LEU A 1 101 ? 8.964 15.553 11.455 1.00 84.44 101 LEU A C 1
ATOM 750 O O . LEU A 1 101 ? 9.716 15.889 12.363 1.00 84.44 101 LEU A O 1
ATOM 754 N N . HIS A 1 102 ? 7.880 16.264 11.143 1.00 91.56 102 HIS A N 1
ATOM 755 C CA . HIS A 1 102 ? 7.515 17.538 11.788 1.00 91.56 102 HIS A CA 1
ATOM 756 C C . HIS A 1 102 ? 6.520 17.366 12.925 1.00 91.56 102 HIS A C 1
ATOM 758 O O . HIS A 1 102 ? 6.550 18.112 13.900 1.00 91.56 102 HIS A O 1
ATOM 764 N N . ALA A 1 103 ? 5.602 16.414 12.779 1.00 90.62 103 ALA A N 1
ATOM 765 C CA . ALA A 1 103 ? 4.635 16.075 13.809 1.00 90.62 103 ALA A CA 1
ATOM 766 C C . ALA A 1 103 ? 4.296 14.591 13.738 1.00 90.62 103 ALA A C 1
ATOM 768 O O . ALA A 1 103 ? 4.210 14.007 12.656 1.00 90.62 103 ALA A O 1
ATOM 769 N N . TYR A 1 104 ? 4.075 14.005 14.905 1.00 87.31 104 TYR A N 1
ATOM 770 C CA . TYR A 1 104 ? 3.670 12.622 15.056 1.00 87.31 104 TYR A CA 1
ATOM 771 C C . TYR A 1 104 ? 2.713 12.508 16.234 1.00 87.31 104 TYR A C 1
ATOM 773 O O . TYR A 1 104 ? 2.979 13.052 17.308 1.00 87.31 104 TYR A O 1
ATOM 781 N N . ARG A 1 105 ? 1.609 11.800 16.019 1.00 90.62 105 ARG A N 1
ATOM 782 C CA . ARG A 1 105 ? 0.673 11.405 17.059 1.00 90.62 105 ARG A CA 1
ATOM 783 C C . ARG A 1 105 ? 0.068 10.051 16.726 1.00 90.62 105 ARG A C 1
ATOM 785 O O . ARG A 1 105 ? -0.437 9.848 15.623 1.00 90.62 105 ARG A O 1
ATOM 792 N N . LEU A 1 106 ? 0.059 9.158 17.703 1.00 88.44 106 LEU A N 1
ATOM 793 C CA . LEU A 1 106 ? -0.607 7.868 17.640 1.00 88.44 106 LEU A CA 1
ATOM 794 C C . LEU A 1 106 ? -1.489 7.691 18.873 1.00 88.44 106 LEU A C 1
ATOM 796 O O . LEU A 1 106 ? -1.023 7.829 19.998 1.00 88.44 106 LEU A O 1
ATOM 800 N N . VAL A 1 107 ? -2.750 7.328 18.659 1.00 90.50 107 VAL A N 1
ATOM 801 C CA . VAL A 1 107 ? -3.695 6.953 19.713 1.00 90.50 107 VAL A CA 1
ATOM 802 C C . VAL A 1 107 ? -4.172 5.533 19.454 1.00 90.50 107 VAL A C 1
ATOM 804 O O . VAL A 1 107 ? -4.678 5.228 18.376 1.00 90.50 107 VAL A O 1
ATOM 807 N N . VAL A 1 108 ? -4.070 4.671 20.460 1.00 90.12 108 VAL A N 1
ATOM 808 C CA . VAL A 1 108 ? -4.556 3.290 20.428 1.00 90.12 108 VAL A CA 1
ATOM 809 C C . VAL A 1 108 ? -5.530 3.086 21.583 1.00 90.12 108 VAL A C 1
ATOM 811 O O . VAL A 1 108 ? -5.248 3.454 22.721 1.00 90.12 108 VAL A O 1
ATOM 814 N N . VAL A 1 109 ? -6.687 2.484 21.310 1.00 90.62 109 VAL A N 1
ATOM 815 C CA . VAL A 1 109 ? -7.662 2.108 22.346 1.00 90.62 109 VAL A CA 1
ATOM 816 C C . VAL A 1 109 ? -7.762 0.599 22.411 1.00 90.62 109 VAL A C 1
ATOM 818 O O . VAL A 1 109 ? -8.078 -0.045 21.407 1.00 90.62 109 VAL A O 1
ATOM 821 N N . LEU A 1 110 ? -7.551 0.044 23.602 1.00 88.69 110 LEU A N 1
ATOM 822 C CA . LEU A 1 110 ? -7.624 -1.388 23.861 1.00 88.69 110 LEU A CA 1
ATOM 823 C C . LEU A 1 110 ? -8.901 -1.785 24.606 1.00 88.69 110 LEU A C 1
ATOM 825 O O . LEU A 1 110 ? -9.437 -1.027 25.417 1.00 88.69 110 LEU A O 1
ATOM 829 N N . SER A 1 111 ? -9.373 -3.004 24.360 1.00 87.88 111 SER A N 1
ATOM 830 C CA . SER A 1 111 ? -10.352 -3.687 25.204 1.00 87.88 111 SER A CA 1
ATOM 831 C C . SER A 1 111 ? -9.730 -4.116 26.542 1.00 87.88 111 SER A C 1
ATOM 833 O O . SER A 1 111 ? -8.513 -4.051 26.721 1.00 87.88 111 SER A O 1
ATOM 835 N N . ALA A 1 112 ? -10.554 -4.585 27.485 1.00 85.56 112 ALA A N 1
ATOM 836 C CA . ALA A 1 112 ? -10.063 -5.130 28.757 1.00 85.56 112 ALA A CA 1
ATOM 837 C C . ALA A 1 112 ? -9.209 -6.396 28.573 1.00 85.56 112 ALA A C 1
ATOM 839 O O . ALA A 1 112 ? -8.341 -6.691 29.387 1.00 85.56 112 ALA A O 1
ATOM 840 N N . GLU A 1 113 ? -9.420 -7.105 27.469 1.00 82.44 113 GLU A N 1
ATOM 841 C CA . GLU A 1 113 ? -8.680 -8.292 27.047 1.00 82.44 113 GLU A CA 1
ATOM 842 C C . GLU A 1 113 ? -7.406 -7.942 26.255 1.00 82.44 113 GLU A C 1
ATOM 844 O O . GLU A 1 113 ? -6.752 -8.835 25.719 1.00 82.44 113 GLU A O 1
ATOM 849 N N . GLY A 1 114 ? -7.059 -6.653 26.139 1.00 78.00 114 GLY A N 1
ATOM 850 C CA . GLY A 1 114 ? -5.847 -6.186 25.460 1.00 78.00 114 GLY A CA 1
ATOM 851 C C . GLY A 1 114 ? -5.936 -6.147 23.932 1.00 78.00 114 GLY A C 1
ATOM 852 O O . GLY A 1 114 ? -4.906 -6.106 23.262 1.00 78.00 114 GLY A O 1
ATOM 853 N N . ARG A 1 115 ? -7.144 -6.162 23.354 1.00 82.31 115 ARG A N 1
ATOM 854 C CA . ARG A 1 115 ? -7.345 -6.130 21.893 1.00 82.31 115 ARG A CA 1
ATOM 855 C C . ARG A 1 115 ? -7.509 -4.705 21.387 1.00 82.31 115 ARG A C 1
ATOM 857 O O . ARG A 1 115 ? -8.243 -3.933 21.995 1.00 82.31 115 ARG A O 1
ATOM 864 N N . VAL A 1 116 ? -6.905 -4.365 20.250 1.00 81.69 116 VAL A N 1
ATOM 865 C CA . VAL A 1 116 ? -7.090 -3.043 19.632 1.00 81.69 116 VAL A CA 1
ATOM 866 C C . VAL A 1 116 ? -8.524 -2.893 19.119 1.00 81.69 116 VAL A C 1
ATOM 868 O O . VAL A 1 116 ? -9.004 -3.697 18.326 1.00 81.69 116 VAL A O 1
ATOM 871 N N . LYS A 1 117 ? -9.211 -1.841 19.570 1.00 86.50 117 LYS A N 1
ATOM 872 C CA . LYS A 1 117 ? -10.564 -1.461 19.128 1.00 86.50 117 LYS A CA 1
ATOM 873 C C . LYS A 1 117 ? -10.567 -0.200 18.265 1.00 86.50 117 LYS A C 1
ATOM 875 O O . LYS A 1 117 ? -11.472 -0.010 17.452 1.00 86.50 117 LYS A O 1
ATOM 880 N N . TYR A 1 118 ? -9.573 0.664 18.443 1.00 87.88 118 TYR A N 1
ATOM 881 C CA . TYR A 1 118 ? -9.417 1.907 17.694 1.00 87.88 118 TYR A CA 1
ATOM 882 C C . TYR A 1 118 ? -7.939 2.263 17.560 1.00 87.88 118 TYR A C 1
ATOM 884 O O . TYR A 1 118 ? -7.177 2.073 18.507 1.00 87.88 118 TYR A O 1
ATOM 892 N N . GLY A 1 119 ? -7.568 2.793 16.400 1.00 85.31 119 GLY A N 1
ATOM 893 C CA . GLY A 1 119 ? -6.264 3.379 16.127 1.00 85.31 119 GLY A CA 1
ATOM 894 C C . GLY A 1 119 ? -6.429 4.700 15.382 1.00 85.31 119 GLY A C 1
ATOM 895 O O . GLY A 1 119 ? -7.228 4.790 14.449 1.00 85.31 119 GLY A O 1
ATOM 896 N N . GLU A 1 120 ? -5.681 5.718 15.779 1.00 86.19 120 GLU A N 1
ATOM 897 C CA . GLU A 1 120 ? -5.589 7.000 15.086 1.00 86.19 120 GLU A CA 1
ATOM 898 C C . GLU A 1 120 ? -4.127 7.386 14.942 1.00 86.19 120 GLU A C 1
ATOM 900 O O . GLU A 1 120 ? -3.416 7.472 15.935 1.00 86.19 120 GLU A O 1
ATOM 905 N N . LEU A 1 121 ? -3.700 7.610 13.707 1.00 81.94 121 LEU A N 1
ATOM 906 C CA . LEU A 1 121 ? -2.355 8.023 13.347 1.00 81.94 121 LEU A CA 1
ATOM 907 C C . LEU A 1 121 ? -2.450 9.373 12.640 1.00 81.94 121 LEU A C 1
ATOM 909 O O . LEU A 1 121 ? -3.149 9.493 11.635 1.00 81.94 121 LEU A O 1
ATOM 913 N N . SER A 1 122 ? -1.740 10.367 13.159 1.00 84.50 122 SER A N 1
ATOM 914 C CA . SER A 1 122 ? -1.564 11.670 12.525 1.00 84.50 122 SER A CA 1
ATOM 915 C C . SER A 1 122 ? -0.073 11.935 12.380 1.00 84.50 122 SER A C 1
ATOM 917 O O . SER A 1 122 ? 0.670 11.927 13.364 1.00 84.50 122 SER A O 1
ATOM 919 N N . VAL A 1 123 ? 0.382 12.123 11.147 1.00 82.31 123 VAL A N 1
ATOM 920 C CA . VAL A 1 123 ? 1.793 12.346 10.838 1.00 82.31 123 VAL A CA 1
ATOM 921 C C . VAL A 1 123 ? 1.927 13.495 9.864 1.00 82.31 123 VAL A C 1
ATOM 923 O O . VAL A 1 123 ? 1.188 13.592 8.888 1.00 82.31 123 VAL A O 1
ATOM 926 N N . ASN A 1 124 ? 2.914 14.345 10.107 1.00 87.38 124 ASN A N 1
ATOM 927 C CA . ASN A 1 124 ? 3.325 15.389 9.192 1.00 87.38 124 ASN A CA 1
ATOM 928 C C . ASN A 1 124 ? 4.824 15.249 8.935 1.00 87.38 124 ASN A C 1
ATOM 930 O O . ASN A 1 124 ? 5.606 15.303 9.884 1.00 87.38 124 ASN A O 1
ATOM 934 N N . PHE A 1 125 ? 5.229 15.067 7.682 1.00 82.06 125 PHE A N 1
ATOM 935 C CA . PHE A 1 125 ? 6.634 14.899 7.318 1.00 82.06 125 PHE A CA 1
ATOM 936 C C . PHE A 1 125 ? 6.949 15.500 5.948 1.00 82.06 125 PHE A C 1
ATOM 938 O O . PHE A 1 125 ? 6.054 15.749 5.143 1.00 82.06 125 PHE A O 1
ATOM 945 N N . THR A 1 126 ? 8.227 15.753 5.678 1.00 79.81 126 THR A N 1
ATOM 946 C CA . THR A 1 126 ? 8.710 16.146 4.354 1.00 79.81 126 THR A CA 1
ATOM 947 C C . THR A 1 126 ? 9.308 14.946 3.629 1.00 79.81 126 THR A C 1
ATOM 949 O O . THR A 1 126 ? 10.147 14.231 4.166 1.00 79.81 126 THR A O 1
ATOM 952 N N . THR A 1 127 ? 8.922 14.755 2.375 1.00 75.56 127 THR A N 1
ATOM 953 C CA . THR A 1 127 ? 9.593 13.841 1.445 1.00 75.56 127 THR A CA 1
ATOM 954 C C . THR A 1 127 ? 9.660 14.501 0.072 1.00 75.56 127 THR A C 1
ATOM 956 O O . THR A 1 127 ? 8.763 15.263 -0.289 1.00 75.56 127 THR A O 1
ATOM 959 N N . ASP A 1 128 ? 10.766 14.328 -0.653 1.00 77.75 128 ASP A N 1
ATOM 960 C CA . ASP A 1 128 ? 11.004 14.964 -1.961 1.00 77.75 128 ASP A CA 1
ATOM 961 C C . ASP A 1 128 ? 10.754 16.492 -1.994 1.00 77.75 128 ASP A C 1
ATOM 963 O O . ASP A 1 128 ? 10.266 17.061 -2.974 1.00 77.75 128 ASP A O 1
ATOM 967 N N . GLY A 1 129 ? 11.062 17.185 -0.889 1.00 79.31 129 GLY A N 1
ATOM 968 C CA . GLY A 1 129 ? 10.836 18.629 -0.746 1.00 79.31 129 GLY A CA 1
ATOM 969 C C . GLY A 1 129 ? 9.360 19.041 -0.630 1.00 79.31 129 GLY A C 1
ATOM 970 O O . GLY A 1 129 ? 9.049 20.230 -0.725 1.00 79.31 129 GLY A O 1
ATOM 971 N N . GLN A 1 130 ? 8.450 18.088 -0.425 1.00 70.69 130 GLN A N 1
ATOM 972 C CA . GLN A 1 130 ? 7.023 18.313 -0.214 1.00 70.69 130 GLN A CA 1
ATOM 973 C C . GLN A 1 130 ? 6.612 17.909 1.197 1.00 70.69 130 GLN A C 1
ATOM 975 O O . GLN A 1 130 ? 6.995 16.851 1.685 1.00 70.69 130 GLN A O 1
ATOM 980 N N . THR A 1 131 ? 5.795 18.740 1.838 1.00 80.75 131 THR A N 1
ATOM 981 C CA . THR A 1 131 ? 5.179 18.408 3.125 1.00 80.75 131 THR A CA 1
ATOM 982 C C . THR A 1 131 ? 3.928 17.568 2.895 1.00 80.75 131 THR A C 1
ATOM 984 O O . THR A 1 131 ? 2.992 18.008 2.222 1.00 80.75 131 THR A O 1
ATOM 987 N N . VAL A 1 132 ? 3.915 16.374 3.475 1.00 75.88 132 VAL A N 1
ATOM 988 C CA . VAL A 1 132 ? 2.820 15.410 3.436 1.00 75.88 132 VAL A CA 1
ATOM 989 C C . VAL A 1 132 ? 2.216 15.314 4.832 1.00 75.88 132 VAL A C 1
ATOM 991 O O . VAL A 1 132 ? 2.923 15.093 5.813 1.00 75.88 132 VAL A O 1
ATOM 994 N N . ALA A 1 133 ? 0.896 15.469 4.909 1.00 77.94 133 ALA A N 1
ATOM 995 C CA . ALA A 1 133 ? 0.124 15.219 6.117 1.00 77.94 133 ALA A CA 1
ATOM 996 C C . ALA A 1 133 ? -0.750 13.979 5.908 1.00 77.94 133 ALA A C 1
ATOM 998 O O . ALA A 1 133 ? -1.505 13.904 4.933 1.00 77.94 133 ALA A O 1
ATOM 999 N N . VAL A 1 134 ? -0.635 13.017 6.817 1.00 72.81 134 VAL A N 1
ATOM 1000 C CA . VAL A 1 134 ? -1.391 11.765 6.821 1.00 72.81 134 VAL A CA 1
ATOM 1001 C C . VAL A 1 134 ? -2.211 11.709 8.096 1.00 72.81 134 VAL A C 1
ATOM 1003 O O . VAL A 1 134 ? -1.653 11.706 9.186 1.00 72.81 134 VAL A O 1
ATOM 1006 N N . ASP A 1 135 ? -3.528 11.613 7.944 1.00 74.50 135 ASP A N 1
ATOM 1007 C CA . ASP A 1 135 ? -4.455 11.353 9.040 1.00 74.50 135 ASP A CA 1
ATOM 1008 C C . ASP A 1 135 ? -5.220 10.063 8.745 1.00 74.50 135 ASP A C 1
ATOM 1010 O O . ASP A 1 135 ? -6.012 9.988 7.801 1.00 74.50 135 ASP A O 1
ATOM 1014 N N . GLN A 1 136 ? -4.998 9.039 9.562 1.00 73.12 136 GLN A N 1
ATOM 1015 C CA . GLN A 1 136 ? -5.637 7.738 9.441 1.00 73.12 136 GLN A CA 1
ATOM 1016 C C . GLN A 1 136 ? -6.375 7.400 10.731 1.00 73.12 136 GLN A C 1
ATOM 1018 O O . GLN A 1 136 ? -5.843 7.534 11.829 1.00 73.12 136 GLN A O 1
ATOM 1023 N N . ARG A 1 137 ? -7.610 6.915 10.597 1.00 81.44 137 ARG A N 1
ATOM 1024 C CA . ARG A 1 137 ? -8.406 6.387 11.708 1.00 81.44 137 ARG A CA 1
ATOM 1025 C C . ARG A 1 137 ? -8.948 5.022 11.332 1.00 81.44 137 ARG A C 1
ATOM 1027 O O . ARG A 1 137 ? -9.523 4.861 10.257 1.00 81.44 137 ARG A O 1
ATOM 1034 N N . VAL A 1 138 ? -8.791 4.059 12.227 1.00 78.88 138 VAL A N 1
ATOM 1035 C CA . VAL A 1 138 ? -9.271 2.687 12.064 1.00 78.88 138 VAL A CA 1
ATOM 1036 C C . VAL A 1 138 ? -10.079 2.309 13.295 1.00 78.88 138 VAL A C 1
ATOM 1038 O O . VAL A 1 138 ? -9.668 2.557 14.427 1.00 78.88 138 VAL A O 1
ATOM 1041 N N . ARG A 1 139 ? -11.244 1.700 13.075 1.00 84.31 139 ARG A N 1
ATOM 1042 C CA . ARG A 1 139 ? -12.116 1.185 14.130 1.00 84.31 139 ARG A CA 1
ATOM 1043 C C . ARG A 1 139 ? -12.421 -0.280 13.864 1.00 84.31 139 ARG A C 1
ATOM 1045 O O . ARG A 1 139 ? -12.806 -0.634 12.753 1.00 84.31 139 ARG A O 1
ATOM 1052 N N . TYR A 1 140 ? -12.316 -1.091 14.908 1.00 82.06 140 TYR A N 1
ATOM 1053 C CA . TYR A 1 140 ? -12.662 -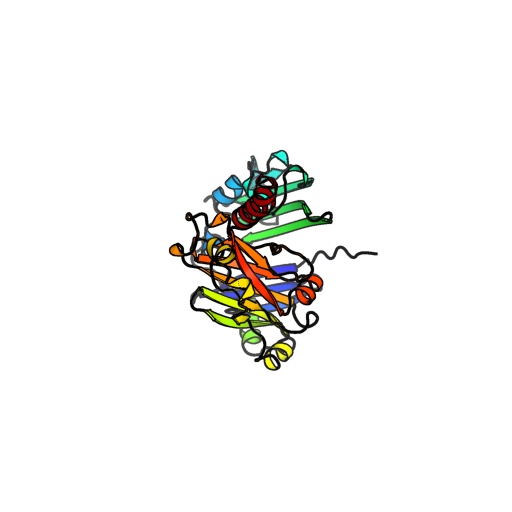2.506 14.892 1.00 82.06 140 TYR A CA 1
ATOM 1054 C C . TYR A 1 140 ? -13.949 -2.706 15.693 1.00 82.06 140 TYR A C 1
ATOM 1056 O O . TYR A 1 140 ? -13.992 -2.431 16.892 1.00 82.06 140 TYR A O 1
ATOM 1064 N N . GLU A 1 141 ? -15.020 -3.137 15.026 1.00 76.38 141 GLU A N 1
ATOM 1065 C CA . GLU A 1 141 ? -16.345 -3.254 15.653 1.00 76.38 141 GLU A CA 1
ATOM 1066 C C . GLU A 1 141 ? -16.532 -4.567 16.424 1.00 76.38 141 GLU A C 1
ATOM 1068 O O . GLU A 1 141 ? -17.202 -4.556 17.449 1.00 76.38 141 GLU A O 1
ATOM 1073 N N . ALA A 1 142 ? -15.875 -5.651 15.999 1.00 74.31 142 ALA A N 1
ATOM 1074 C CA . ALA A 1 142 ? -15.999 -6.988 16.590 1.00 74.31 142 ALA A CA 1
ATOM 1075 C C . ALA A 1 142 ? -14.619 -7.637 16.832 1.00 74.31 142 ALA A C 1
ATOM 1077 O O . ALA A 1 142 ? -14.321 -8.745 16.381 1.00 74.31 142 ALA A O 1
ATOM 1078 N N . ALA A 1 143 ? -13.715 -6.895 17.482 1.00 68.56 143 ALA A N 1
ATOM 1079 C CA . ALA A 1 143 ? -12.319 -7.299 17.656 1.00 68.56 143 ALA A CA 1
ATOM 1080 C C . ALA A 1 143 ? -12.179 -8.617 18.451 1.00 68.56 143 ALA A C 1
ATOM 1082 O O . ALA A 1 143 ? -12.366 -8.675 19.670 1.00 68.56 143 ALA A O 1
ATOM 1083 N N . GLY A 1 144 ? -11.791 -9.679 17.739 1.00 64.25 144 GLY A N 1
ATOM 1084 C CA . GLY A 1 144 ? -11.585 -11.028 18.269 1.00 64.25 144 GLY A CA 1
ATOM 1085 C C . GLY A 1 144 ? -12.874 -11.774 18.637 1.00 64.25 144 GLY A C 1
ATOM 1086 O O . GLY A 1 144 ? -12.837 -12.706 19.447 1.00 64.25 144 GLY A O 1
ATOM 1087 N N . GLU A 1 145 ? -14.004 -11.364 18.070 1.00 71.06 145 GLU A N 1
ATOM 1088 C CA . GLU A 1 145 ? -15.197 -12.201 18.005 1.00 71.06 145 GLU A CA 1
ATOM 1089 C C . GLU A 1 145 ? -15.049 -13.217 16.865 1.00 71.06 145 GLU A C 1
ATOM 1091 O O . GLU A 1 145 ? -14.507 -12.912 15.803 1.00 71.06 145 GLU A O 1
ATOM 1096 N N . THR A 1 146 ? -15.514 -14.446 17.087 1.00 65.12 146 THR A N 1
ATOM 1097 C CA . THR A 1 146 ? -15.501 -15.515 16.072 1.00 65.12 146 THR A CA 1
ATOM 1098 C C . THR A 1 146 ? -16.792 -15.573 15.257 1.00 65.12 146 THR A C 1
ATOM 1100 O O . THR A 1 146 ? -16.871 -16.310 14.276 1.00 65.12 146 THR A O 1
ATOM 1103 N N . SER A 1 147 ? -17.800 -14.792 15.643 1.00 66.69 147 SER A N 1
ATOM 1104 C CA . SER A 1 147 ? -19.073 -14.661 14.943 1.00 66.69 147 SER A CA 1
ATOM 1105 C C . SER A 1 147 ? -19.490 -13.198 14.939 1.00 66.69 147 SER A C 1
ATOM 1107 O O . SER A 1 147 ? -19.642 -12.616 16.007 1.00 66.69 147 SER A O 1
ATOM 1109 N N . VAL A 1 148 ? -19.701 -12.631 13.753 1.00 77.00 148 VAL A N 1
ATOM 1110 C CA . VAL A 1 148 ? -20.151 -11.247 13.568 1.00 77.00 148 VAL A CA 1
ATOM 1111 C C . VAL A 1 148 ? -21.392 -11.274 12.689 1.00 77.00 148 VAL A C 1
ATOM 1113 O O . VAL A 1 148 ? -21.403 -11.962 11.664 1.00 77.00 148 VAL A O 1
ATOM 1116 N N . GLU A 1 149 ? -22.438 -10.551 13.089 1.00 83.88 149 GLU A N 1
ATOM 1117 C CA . GLU A 1 149 ? -23.644 -10.407 12.273 1.00 83.88 149 GLU A CA 1
ATOM 1118 C C . GLU A 1 149 ? -23.298 -9.744 10.933 1.00 83.88 149 GLU A C 1
ATOM 1120 O O . GLU A 1 149 ? -22.512 -8.797 10.874 1.00 83.88 149 GLU A O 1
ATOM 1125 N N . GLU A 1 150 ? -23.852 -10.269 9.839 1.00 84.25 150 GLU A N 1
ATOM 1126 C CA . GLU A 1 150 ? -23.614 -9.716 8.509 1.00 84.25 150 GLU A CA 1
ATOM 1127 C C . GLU A 1 150 ? -24.273 -8.330 8.386 1.00 84.25 150 GLU A C 1
ATOM 1129 O O . GLU A 1 150 ? -25.494 -8.227 8.513 1.00 84.25 150 GLU A O 1
ATOM 1134 N N . PRO A 1 151 ? -23.513 -7.259 8.093 1.00 87.94 151 PRO A N 1
ATOM 1135 C CA . PRO A 1 151 ? -24.096 -5.931 7.950 1.00 87.94 151 PRO A CA 1
ATOM 1136 C C . PRO A 1 151 ? -25.060 -5.832 6.761 1.00 87.94 151 PRO A C 1
ATOM 1138 O O . PRO A 1 151 ? -24.756 -6.311 5.669 1.00 87.94 151 PRO A O 1
ATOM 1141 N N . GLU A 1 152 ? -26.156 -5.079 6.905 1.00 89.56 152 GLU A N 1
ATOM 1142 C CA . GLU A 1 152 ? -27.176 -4.905 5.848 1.00 89.56 152 GLU A CA 1
ATOM 1143 C C . GLU A 1 152 ? -26.602 -4.426 4.500 1.00 89.56 152 GLU A C 1
ATOM 1145 O O . GLU A 1 152 ? -27.092 -4.774 3.422 1.00 89.56 152 GLU A O 1
ATOM 1150 N N . TRP A 1 153 ? -25.531 -3.629 4.541 1.00 88.25 153 TRP A N 1
ATOM 1151 C CA . TRP A 1 153 ? -24.884 -3.106 3.340 1.00 88.25 153 TRP A CA 1
ATOM 1152 C C . TRP A 1 153 ? -24.184 -4.195 2.511 1.00 88.25 153 TRP A C 1
ATOM 1154 O O . TRP A 1 153 ? -23.962 -3.995 1.315 1.00 88.25 153 TRP A O 1
ATOM 1164 N N . VAL A 1 154 ? -23.873 -5.358 3.095 1.00 87.81 154 VAL A N 1
ATOM 1165 C CA . VAL A 1 154 ? -23.264 -6.494 2.384 1.00 87.81 154 VAL A CA 1
ATOM 1166 C C . VAL A 1 154 ? -24.213 -7.042 1.322 1.00 87.81 154 VAL A C 1
ATOM 1168 O O . VAL A 1 154 ? -23.770 -7.365 0.219 1.00 87.81 154 VAL A O 1
ATOM 1171 N N . ALA A 1 155 ? -25.523 -7.061 1.580 1.00 87.06 155 ALA A N 1
ATOM 1172 C CA . ALA A 1 155 ? -26.513 -7.444 0.575 1.00 87.06 155 ALA A CA 1
ATOM 1173 C C . ALA A 1 155 ? -26.476 -6.502 -0.644 1.00 87.06 155 ALA A C 1
ATOM 1175 O O . ALA A 1 155 ? -26.502 -6.960 -1.789 1.00 87.06 155 ALA A O 1
ATOM 1176 N N . GLN A 1 156 ? -26.322 -5.193 -0.412 1.00 83.50 156 GLN A N 1
ATOM 1177 C CA . GLN A 1 156 ? -26.159 -4.204 -1.485 1.00 83.50 156 GLN A CA 1
ATOM 1178 C C . GLN A 1 156 ? -24.833 -4.396 -2.228 1.00 83.50 156 GLN A C 1
ATOM 1180 O O . GLN A 1 156 ? -24.805 -4.324 -3.457 1.00 83.50 156 GLN A O 1
ATOM 1185 N N . ALA A 1 157 ? -23.747 -4.698 -1.510 1.00 82.19 157 ALA A N 1
ATOM 1186 C CA . ALA A 1 157 ? -22.454 -4.998 -2.116 1.00 82.19 157 ALA A CA 1
ATOM 1187 C C . ALA A 1 157 ? -22.515 -6.247 -3.007 1.00 82.19 157 ALA A C 1
ATOM 1189 O O . ALA A 1 157 ? -22.022 -6.212 -4.133 1.00 82.19 157 ALA A O 1
ATOM 1190 N N . ARG A 1 158 ? -23.191 -7.317 -2.562 1.00 85.06 158 ARG A N 1
ATOM 1191 C CA . ARG A 1 158 ? -23.462 -8.513 -3.379 1.00 85.06 158 ARG A CA 1
ATOM 1192 C C . ARG A 1 158 ? -24.279 -8.177 -4.620 1.00 85.06 158 ARG A C 1
ATOM 1194 O O . ARG A 1 158 ? -23.927 -8.605 -5.715 1.00 85.06 158 ARG A O 1
ATOM 1201 N N . GLN A 1 159 ? -25.346 -7.394 -4.469 1.00 81.44 159 GLN A N 1
ATOM 1202 C CA . GLN A 1 159 ? -26.209 -7.019 -5.587 1.00 81.44 159 GLN A CA 1
ATOM 1203 C C . GLN A 1 159 ? -25.467 -6.167 -6.627 1.00 81.44 159 GLN A C 1
ATOM 1205 O O . GLN A 1 159 ? -25.592 -6.422 -7.824 1.00 81.44 159 GLN A O 1
ATOM 1210 N N . LYS A 1 160 ? -24.659 -5.199 -6.179 1.00 73.06 160 LYS A N 1
ATOM 1211 C CA . LYS A 1 160 ? -23.782 -4.401 -7.046 1.00 73.06 160 LYS A CA 1
ATOM 1212 C C . LYS A 1 160 ? -22.720 -5.257 -7.728 1.00 73.06 160 LYS A C 1
ATOM 1214 O O . LYS A 1 160 ? -22.524 -5.138 -8.930 1.00 73.06 160 LYS A O 1
ATOM 1219 N N . ALA A 1 161 ? -22.086 -6.172 -6.998 1.00 69.31 161 ALA A N 1
ATOM 1220 C CA . ALA A 1 161 ? -21.118 -7.099 -7.575 1.00 69.31 161 ALA A CA 1
ATOM 1221 C C . ALA A 1 161 ? -21.742 -8.005 -8.651 1.00 69.31 161 ALA A C 1
ATOM 1223 O O . ALA A 1 161 ? -21.081 -8.312 -9.642 1.00 69.31 161 ALA A O 1
ATOM 1224 N N . ALA A 1 162 ? -23.015 -8.380 -8.486 1.00 71.94 162 ALA A N 1
ATOM 1225 C CA . ALA A 1 162 ? -23.778 -9.164 -9.454 1.00 71.94 162 ALA A CA 1
ATOM 1226 C C . ALA A 1 162 ? -24.263 -8.354 -10.675 1.00 71.94 162 ALA A C 1
ATOM 1228 O O . ALA A 1 162 ? -24.596 -8.950 -11.699 1.00 71.94 162 ALA A O 1
AT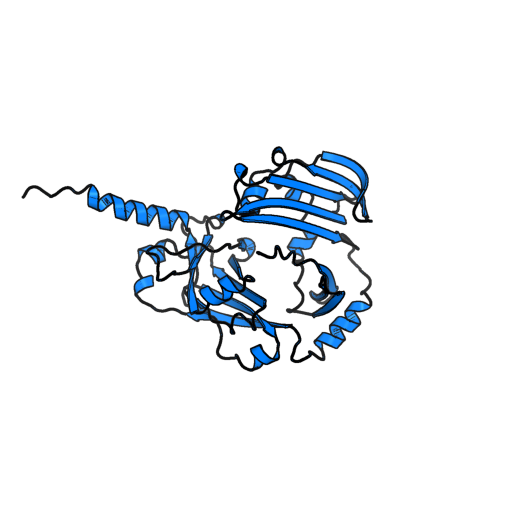OM 1229 N N . ARG A 1 163 ? -24.321 -7.016 -10.588 1.00 67.88 163 ARG A N 1
ATOM 1230 C CA . ARG A 1 163 ? -24.726 -6.103 -11.676 1.00 67.88 163 ARG A CA 1
ATOM 1231 C C . ARG A 1 163 ? -23.800 -4.879 -11.751 1.00 67.88 163 ARG A C 1
ATOM 1233 O O . ARG A 1 163 ? -24.226 -3.777 -11.408 1.00 67.88 163 ARG A O 1
ATOM 1240 N N . PRO A 1 164 ? -22.540 -5.072 -12.160 1.00 64.38 164 PRO A N 1
ATOM 1241 C CA . PRO A 1 164 ? -21.564 -3.992 -12.230 1.00 64.38 164 PRO A CA 1
ATOM 1242 C C . PRO A 1 164 ? -21.944 -2.983 -13.324 1.00 64.38 164 PRO A C 1
ATOM 1244 O O . PRO A 1 164 ? -22.223 -3.379 -14.457 1.00 64.38 164 PRO A O 1
ATOM 1247 N N . ASP A 1 165 ? -21.950 -1.690 -12.993 1.00 71.56 165 ASP A N 1
ATOM 1248 C CA . ASP A 1 165 ? -22.106 -0.605 -13.969 1.00 71.56 165 ASP A CA 1
ATOM 1249 C C . ASP A 1 165 ? -20.851 -0.551 -14.868 1.00 71.56 165 ASP A C 1
ATOM 1251 O O . ASP A 1 165 ? -19.738 -0.743 -14.368 1.00 71.56 165 ASP A O 1
ATOM 1255 N N . PRO A 1 166 ? -20.963 -0.272 -16.179 1.00 74.44 166 PRO A N 1
ATOM 1256 C CA . PRO A 1 166 ? -19.794 -0.069 -17.043 1.00 74.44 166 PRO A CA 1
ATOM 1257 C C . PRO A 1 166 ? -18.835 1.036 -16.563 1.00 74.44 166 PRO A C 1
ATOM 1259 O O . PRO A 1 166 ? -17.656 1.041 -16.920 1.00 74.44 166 PRO A O 1
ATOM 1262 N N . ASN A 1 167 ? -19.322 1.980 -15.756 1.00 75.00 167 ASN A N 1
ATOM 1263 C CA . ASN A 1 167 ? -18.533 3.047 -15.143 1.00 75.00 167 ASN A CA 1
ATOM 1264 C C . ASN A 1 167 ? -18.065 2.722 -13.722 1.00 75.00 167 ASN A C 1
ATOM 1266 O O . ASN A 1 167 ? -17.371 3.545 -13.116 1.00 75.00 167 ASN A O 1
ATOM 1270 N N . ASP A 1 168 ? -18.442 1.566 -13.171 1.00 75.56 168 ASP A N 1
ATOM 1271 C CA . ASP A 1 168 ? -17.879 1.119 -11.907 1.00 75.56 168 ASP A CA 1
ATOM 1272 C C . ASP A 1 168 ? -16.386 0.843 -12.087 1.00 75.56 168 ASP A C 1
ATOM 1274 O O . ASP A 1 168 ? -15.910 0.411 -13.143 1.00 75.56 168 ASP A O 1
ATOM 1278 N N . LEU A 1 169 ? -15.641 1.108 -11.020 1.00 78.12 169 LEU A N 1
ATOM 1279 C CA . LEU A 1 169 ? -14.238 0.750 -10.949 1.00 78.12 169 LEU A CA 1
ATOM 1280 C C . LEU A 1 169 ? -14.126 -0.767 -10.833 1.00 78.12 169 LEU A C 1
ATOM 1282 O O . LEU A 1 169 ? -14.795 -1.398 -10.010 1.00 78.12 169 LEU A O 1
ATOM 1286 N N . ALA A 1 170 ? -13.256 -1.342 -11.642 1.00 79.19 170 ALA A N 1
ATOM 1287 C CA . ALA A 1 170 ? -12.873 -2.734 -11.564 1.00 79.19 170 ALA A CA 1
ATOM 1288 C C . ALA A 1 170 ? -11.351 -2.826 -11.520 1.00 79.19 170 ALA A C 1
ATOM 1290 O O . ALA A 1 170 ? -10.656 -1.931 -11.994 1.00 79.19 170 ALA A O 1
ATOM 1291 N N . THR A 1 171 ? -10.854 -3.902 -10.918 1.00 83.44 171 THR A N 1
ATOM 1292 C CA . THR A 1 171 ? -9.437 -4.248 -10.945 1.00 83.44 171 THR A CA 1
ATOM 1293 C C . THR A 1 171 ? -9.283 -5.488 -11.798 1.00 83.44 171 THR A C 1
ATOM 1295 O O . THR A 1 171 ? -9.948 -6.488 -11.530 1.00 83.44 171 THR A O 1
ATOM 1298 N N . GLU A 1 172 ? -8.419 -5.424 -12.800 1.00 86.62 172 GLU A N 1
ATOM 1299 C CA . GLU A 1 172 ? -8.036 -6.583 -13.598 1.00 86.62 172 GLU A CA 1
ATOM 1300 C C . GLU A 1 172 ? -6.602 -6.985 -13.270 1.00 86.62 172 GLU A C 1
ATOM 1302 O O . GLU A 1 172 ? -5.755 -6.129 -12.997 1.00 86.62 172 GLU A O 1
ATOM 1307 N N . ARG A 1 173 ? -6.356 -8.297 -13.243 1.00 90.62 173 ARG A N 1
ATOM 1308 C CA . ARG A 1 173 ? -5.039 -8.877 -12.992 1.00 90.62 173 ARG A CA 1
ATOM 1309 C C . ARG A 1 173 ? -4.455 -9.393 -14.298 1.00 90.62 173 ARG A C 1
ATOM 1311 O O . ARG A 1 173 ? -5.060 -10.235 -14.955 1.00 90.62 173 ARG A O 1
ATOM 1318 N N . PHE A 1 174 ? -3.233 -8.974 -14.576 1.00 90.50 174 PHE A N 1
ATOM 1319 C CA . PHE A 1 174 ? -2.394 -9.465 -15.655 1.00 90.50 174 PHE A CA 1
ATOM 1320 C C . PHE A 1 174 ? -1.168 -10.134 -15.041 1.00 90.50 174 PHE A C 1
ATOM 1322 O O . PHE A 1 174 ? -0.574 -9.600 -14.107 1.00 90.50 174 PHE A O 1
ATOM 1329 N N . THR A 1 175 ? -0.787 -11.301 -15.544 1.00 91.56 175 THR A N 1
ATOM 1330 C CA . THR A 1 175 ? 0.352 -12.061 -15.020 1.00 91.56 175 THR A CA 1
ATOM 1331 C C . THR A 1 175 ? 1.303 -12.378 -16.155 1.00 91.56 175 THR A C 1
ATOM 1333 O O . THR A 1 175 ? 0.869 -12.777 -17.235 1.00 91.56 175 THR A O 1
ATOM 1336 N N . VAL A 1 176 ? 2.597 -12.238 -15.885 1.00 92.38 176 VAL A N 1
ATOM 1337 C CA . VAL A 1 176 ? 3.657 -12.735 -16.754 1.00 92.38 176 VAL A CA 1
ATOM 1338 C C . VAL A 1 176 ? 4.627 -13.582 -15.941 1.00 92.38 176 VAL A C 1
ATOM 1340 O O . VAL A 1 176 ? 4.956 -13.250 -14.801 1.00 92.38 176 VAL A O 1
ATOM 1343 N N . GLU A 1 177 ? 5.056 -14.694 -16.525 1.00 91.12 177 GLU A N 1
ATOM 1344 C CA . GLU A 1 177 ? 6.025 -15.616 -15.936 1.00 91.12 177 GLU A CA 1
ATOM 1345 C C . GLU A 1 177 ? 7.268 -15.649 -16.819 1.00 91.12 177 GLU A C 1
ATOM 1347 O O . GLU A 1 177 ? 7.177 -15.918 -18.017 1.00 91.12 177 GLU A O 1
ATOM 1352 N N . ALA A 1 178 ? 8.417 -15.357 -16.222 1.00 76.19 178 ALA A N 1
ATOM 1353 C CA . ALA A 1 178 ? 9.734 -15.434 -16.827 1.00 76.19 178 ALA A CA 1
ATOM 1354 C C . ALA A 1 178 ? 10.555 -16.541 -16.135 1.00 76.19 178 ALA A C 1
ATOM 1356 O O . ALA A 1 178 ? 10.196 -16.976 -15.038 1.00 76.19 178 ALA A O 1
ATOM 1357 N N . PRO A 1 179 ? 11.662 -17.014 -16.739 1.00 76.94 179 PRO A N 1
ATOM 1358 C CA . PRO A 1 179 ? 12.521 -18.029 -16.119 1.00 76.94 179 PRO A CA 1
ATOM 1359 C C . PRO A 1 179 ? 13.074 -17.633 -14.743 1.00 76.94 179 PRO A C 1
ATOM 1361 O O . PRO A 1 179 ? 13.438 -18.502 -13.962 1.00 76.94 179 PRO A O 1
ATOM 1364 N N . ASP A 1 180 ? 13.155 -16.333 -14.483 1.00 74.94 180 ASP A N 1
ATOM 1365 C CA . ASP A 1 180 ? 13.736 -15.688 -13.311 1.00 74.94 180 ASP A CA 1
ATOM 1366 C C . ASP A 1 180 ? 12.683 -14.983 -12.447 1.00 74.94 180 ASP A C 1
ATOM 1368 O O . ASP A 1 180 ? 13.016 -14.080 -11.690 1.00 74.94 180 ASP A O 1
ATOM 1372 N N . GLY A 1 181 ? 11.402 -15.334 -12.588 1.00 81.62 181 GLY A N 1
ATOM 1373 C CA . GLY A 1 181 ? 10.369 -14.894 -11.657 1.00 81.62 181 GLY A CA 1
ATOM 1374 C C . GLY A 1 181 ? 9.012 -14.631 -12.292 1.00 81.62 181 GLY A C 1
ATOM 1375 O O . GLY A 1 181 ? 8.809 -14.675 -13.506 1.00 81.62 181 GLY A O 1
ATOM 1376 N N . ARG A 1 182 ? 8.049 -14.321 -11.431 1.00 92.19 182 ARG A N 1
ATOM 1377 C CA . ARG A 1 182 ? 6.671 -14.007 -11.811 1.00 92.19 182 ARG A CA 1
ATOM 1378 C C . ARG A 1 182 ? 6.363 -12.564 -11.455 1.00 92.19 182 ARG A C 1
ATOM 1380 O O . ARG A 1 182 ? 6.722 -12.098 -10.377 1.00 92.19 182 ARG A O 1
ATOM 1387 N N . VAL A 1 183 ? 5.623 -11.880 -12.322 1.00 93.50 183 VAL A N 1
ATOM 1388 C CA . VAL A 1 183 ? 5.088 -10.550 -12.025 1.00 93.50 183 VAL A CA 1
ATOM 1389 C C . VAL A 1 183 ? 3.583 -10.533 -12.232 1.00 93.50 183 VAL A C 1
ATOM 1391 O O . VAL A 1 183 ? 3.083 -10.906 -13.293 1.00 93.50 183 VAL A O 1
ATOM 1394 N N . ASP A 1 184 ? 2.860 -10.069 -11.216 1.00 93.00 184 ASP A N 1
ATOM 1395 C CA . ASP A 1 184 ? 1.443 -9.748 -11.329 1.00 93.00 184 ASP A CA 1
ATOM 1396 C C . ASP A 1 184 ? 1.243 -8.235 -11.354 1.00 93.00 184 ASP A C 1
ATOM 1398 O O . ASP A 1 184 ? 1.711 -7.507 -10.482 1.00 93.00 184 ASP A O 1
ATOM 1402 N N . GLN A 1 185 ? 0.466 -7.763 -12.313 1.00 92.06 185 GLN A N 1
ATOM 1403 C CA . GLN A 1 185 ? 0.016 -6.388 -12.406 1.00 92.06 185 GLN A CA 1
ATOM 1404 C C . GLN A 1 185 ? -1.490 -6.334 -12.169 1.00 92.06 185 GLN A C 1
ATOM 1406 O O . GLN A 1 185 ? -2.257 -7.053 -12.798 1.00 92.06 185 GLN A O 1
ATOM 1411 N N . TYR A 1 186 ? -1.916 -5.443 -11.287 1.00 89.94 186 TYR A N 1
ATOM 1412 C CA . TYR A 1 186 ? -3.311 -5.161 -10.991 1.00 89.94 186 TYR A CA 1
ATOM 1413 C C . TYR A 1 186 ? -3.616 -3.735 -11.440 1.00 89.94 186 TYR A C 1
ATOM 1415 O O . TYR A 1 186 ? -3.012 -2.791 -10.926 1.00 89.94 186 TYR A O 1
ATOM 1423 N N . VAL A 1 187 ? -4.541 -3.567 -12.383 1.00 88.69 187 VAL A N 1
ATOM 1424 C CA . VAL A 1 187 ? -4.948 -2.254 -12.903 1.00 88.69 187 VAL A CA 1
ATOM 1425 C C . VAL A 1 187 ? -6.376 -1.973 -12.467 1.00 88.69 187 VAL A C 1
ATOM 1427 O O . VAL A 1 187 ? -7.291 -2.693 -12.855 1.00 88.69 187 VAL A O 1
ATOM 1430 N N . THR A 1 188 ? -6.568 -0.927 -11.664 1.00 84.56 188 THR A N 1
ATOM 1431 C CA . THR A 1 188 ? -7.885 -0.425 -11.270 1.00 84.56 188 THR A CA 1
ATOM 1432 C C . THR A 1 188 ? -8.288 0.741 -12.166 1.00 84.56 188 THR A C 1
ATOM 1434 O O . THR A 1 188 ? -7.680 1.812 -12.105 1.00 84.56 188 THR A O 1
ATOM 1437 N N . ALA A 1 189 ? -9.329 0.544 -12.969 1.00 86.75 189 ALA A N 1
ATOM 1438 C CA . ALA A 1 189 ? -9.856 1.513 -13.928 1.00 86.75 189 ALA A CA 1
ATOM 1439 C C . ALA A 1 189 ? -11.378 1.353 -14.069 1.00 86.75 189 ALA A C 1
ATOM 1441 O O . ALA A 1 189 ? -11.986 0.487 -13.432 1.00 86.75 189 ALA A O 1
ATOM 1442 N N . ARG A 1 190 ? -12.024 2.193 -14.885 1.00 83.81 190 ARG A N 1
ATOM 1443 C CA . ARG A 1 190 ? -13.441 1.983 -15.224 1.00 83.81 190 ARG A CA 1
ATOM 1444 C C . ARG A 1 190 ? -13.593 0.699 -16.034 1.00 83.81 190 ARG A C 1
ATOM 1446 O O . ARG A 1 190 ? -12.774 0.399 -16.899 1.00 83.81 190 ARG A O 1
ATOM 1453 N N . ARG A 1 191 ? -14.661 -0.051 -15.766 1.00 79.75 191 ARG A N 1
ATOM 1454 C CA . ARG A 1 191 ? -14.875 -1.375 -16.357 1.00 79.75 191 ARG A CA 1
ATOM 1455 C C . ARG A 1 191 ? -14.878 -1.367 -17.888 1.00 79.75 191 ARG A C 1
ATOM 1457 O O . ARG A 1 191 ? -14.217 -2.212 -18.477 1.00 79.75 191 ARG A O 1
ATOM 1464 N N . HIS A 1 192 ? -15.567 -0.416 -18.519 1.00 81.88 192 HIS A N 1
ATOM 1465 C CA . HIS A 1 192 ? -15.582 -0.326 -19.984 1.00 81.88 192 HIS A CA 1
ATOM 1466 C C . HIS A 1 192 ? -14.178 -0.120 -20.575 1.00 81.88 192 HIS A C 1
ATOM 1468 O O . HIS A 1 192 ? -13.855 -0.734 -21.584 1.00 81.88 192 HIS A O 1
ATOM 1474 N N . SER A 1 193 ? -13.324 0.668 -19.914 1.00 84.88 193 SER A N 1
ATOM 1475 C CA . SER A 1 193 ? -11.940 0.884 -20.342 1.00 84.88 193 SER A CA 1
ATOM 1476 C C . SER A 1 193 ? -11.116 -0.405 -20.248 1.00 84.88 193 SER A C 1
ATOM 1478 O O . SER A 1 193 ? -10.285 -0.668 -21.113 1.00 84.88 193 SER A O 1
ATOM 1480 N N . LEU A 1 194 ? -11.344 -1.231 -19.220 1.00 82.69 194 LEU A N 1
ATOM 1481 C CA . LEU A 1 194 ? -10.659 -2.521 -19.055 1.00 82.69 194 LEU A CA 1
ATOM 1482 C C . LEU A 1 194 ? -11.101 -3.551 -20.101 1.00 82.69 194 LEU A C 1
ATOM 1484 O O . LEU A 1 194 ? -10.257 -4.216 -20.699 1.00 82.69 194 LEU A O 1
ATOM 1488 N N . ASP A 1 195 ? -12.404 -3.625 -20.391 1.00 76.88 195 ASP A N 1
ATOM 1489 C CA . ASP A 1 195 ? -12.953 -4.553 -21.387 1.00 76.88 195 ASP A CA 1
ATOM 1490 C C . ASP A 1 195 ? -12.365 -4.310 -22.798 1.00 76.88 195 ASP A C 1
ATOM 1492 O O . ASP A 1 195 ? -12.148 -5.263 -23.553 1.00 76.88 195 ASP A O 1
ATOM 1496 N N . GLU A 1 196 ? -12.046 -3.055 -23.135 1.00 68.62 196 GLU A N 1
ATOM 1497 C CA . GLU A 1 196 ? -11.405 -2.653 -24.400 1.00 68.62 196 GLU A CA 1
ATOM 1498 C C . GLU A 1 196 ? -9.881 -2.905 -24.431 1.00 68.62 196 GLU A C 1
ATOM 1500 O O . GLU A 1 196 ? -9.265 -2.888 -25.498 1.00 68.62 196 GLU A O 1
ATOM 1505 N N . SER A 1 197 ? -9.266 -3.204 -23.283 1.00 65.06 197 SER A N 1
ATOM 1506 C CA . SER A 1 197 ? -7.813 -3.120 -23.066 1.00 65.06 197 SER A CA 1
ATOM 1507 C C . SER A 1 197 ? -7.105 -4.450 -22.840 1.00 65.06 197 SER A C 1
ATOM 1509 O O . SER A 1 197 ? -5.998 -4.484 -22.306 1.00 65.06 197 SER A O 1
ATOM 1511 N N . ARG A 1 198 ? -7.687 -5.558 -23.304 1.00 57.69 198 ARG A N 1
ATOM 1512 C CA . ARG A 1 198 ? -7.154 -6.925 -23.113 1.00 57.69 198 ARG A CA 1
ATOM 1513 C C . ARG A 1 198 ? -5.720 -7.169 -23.621 1.00 57.69 198 ARG A C 1
ATOM 1515 O O . ARG A 1 198 ? -5.178 -8.243 -23.389 1.00 57.69 198 ARG A O 1
ATOM 1522 N N . ALA A 1 199 ? -5.113 -6.213 -24.326 1.00 57.94 199 ALA A N 1
ATOM 1523 C CA . ALA A 1 199 ? -3.724 -6.262 -24.788 1.00 57.94 199 ALA A CA 1
ATOM 1524 C C . ALA A 1 199 ? -2.713 -5.572 -23.842 1.00 57.94 199 ALA A C 1
ATOM 1526 O O . ALA A 1 199 ? -1.524 -5.530 -24.158 1.00 57.94 199 ALA A O 1
ATOM 1527 N N . LEU A 1 200 ? -3.158 -5.006 -22.715 1.00 76.00 200 LEU A N 1
ATOM 1528 C CA . LEU A 1 200 ? -2.309 -4.281 -21.766 1.00 76.00 200 LEU A CA 1
ATOM 1529 C C . LEU A 1 200 ? -1.952 -5.191 -20.585 1.00 76.00 200 LEU A C 1
ATOM 1531 O O . LEU A 1 200 ? -2.815 -5.854 -20.029 1.00 76.00 200 LEU A O 1
ATOM 1535 N N . GLY A 1 201 ? -0.675 -5.252 -20.221 1.00 83.25 201 GLY A N 1
ATOM 1536 C CA . GLY A 1 201 ? -0.173 -6.098 -19.140 1.00 83.25 201 GLY A CA 1
ATOM 1537 C C . GLY A 1 201 ? 1.354 -6.065 -19.070 1.00 83.25 201 GLY A C 1
ATOM 1538 O O . GLY A 1 201 ? 1.992 -5.447 -19.934 1.00 83.25 201 GLY A O 1
ATOM 1539 N N . PRO A 1 202 ? 1.965 -6.715 -18.068 1.00 89.19 202 PRO A N 1
ATOM 1540 C CA . PRO A 1 202 ? 3.408 -6.776 -17.971 1.00 89.19 202 PRO A CA 1
ATOM 1541 C C . PRO A 1 202 ? 3.941 -7.677 -19.089 1.00 89.19 202 PRO A C 1
ATOM 1543 O O . PRO A 1 202 ? 3.387 -8.735 -19.384 1.00 89.19 202 PRO A O 1
ATOM 1546 N N . GLN A 1 203 ? 5.024 -7.251 -19.722 1.00 90.62 203 GLN A N 1
ATOM 1547 C CA . GLN A 1 203 ? 5.717 -7.991 -20.768 1.00 90.62 203 GLN A CA 1
ATOM 1548 C C . GLN A 1 203 ? 7.141 -8.264 -20.310 1.00 90.62 203 GLN A C 1
ATOM 1550 O O . GLN A 1 203 ? 7.802 -7.366 -19.794 1.00 90.62 203 GLN A O 1
ATOM 1555 N N . ILE A 1 204 ? 7.638 -9.481 -20.518 1.00 85.81 204 ILE A N 1
ATOM 1556 C CA . ILE A 1 204 ? 9.050 -9.784 -20.265 1.00 85.81 204 ILE A CA 1
ATOM 1557 C C . ILE A 1 204 ? 9.886 -8.892 -21.171 1.00 85.81 204 ILE A C 1
ATOM 1559 O O . ILE A 1 204 ? 9.651 -8.829 -22.380 1.00 85.81 204 ILE A O 1
ATOM 1563 N N . ASN A 1 205 ? 10.863 -8.202 -20.595 1.00 82.75 205 ASN A N 1
ATOM 1564 C CA . ASN A 1 205 ? 11.798 -7.428 -21.383 1.00 82.75 205 ASN A CA 1
ATOM 1565 C C . ASN A 1 205 ? 13.100 -8.224 -21.560 1.00 82.75 205 ASN A C 1
ATOM 1567 O O . ASN A 1 205 ? 13.876 -8.437 -20.636 1.00 82.75 205 ASN A O 1
ATOM 1571 N N . GLU A 1 206 ? 13.339 -8.680 -22.788 1.00 73.81 206 GLU A N 1
ATOM 1572 C CA . GLU A 1 206 ? 14.511 -9.483 -23.145 1.00 73.81 206 GLU A CA 1
ATOM 1573 C C . GLU A 1 206 ? 15.717 -8.650 -23.598 1.00 73.81 206 GLU A C 1
ATOM 1575 O O . GLU A 1 206 ? 16.694 -9.209 -24.103 1.00 73.81 206 GLU A O 1
ATOM 1580 N N . ASN A 1 207 ? 15.669 -7.322 -23.451 1.00 77.44 207 ASN A N 1
ATOM 1581 C CA . ASN A 1 207 ? 16.712 -6.444 -23.964 1.00 77.44 207 ASN A CA 1
ATOM 1582 C C . ASN A 1 207 ? 18.097 -6.830 -23.387 1.00 77.44 207 ASN A C 1
ATOM 1584 O O . ASN A 1 207 ? 18.298 -6.766 -22.168 1.00 77.44 207 ASN A O 1
ATOM 1588 N N . PRO A 1 208 ? 19.076 -7.183 -24.247 1.00 74.00 208 PRO A N 1
ATOM 1589 C CA . PRO A 1 208 ? 20.409 -7.606 -23.824 1.00 74.00 208 PRO A CA 1
ATOM 1590 C C . PRO A 1 208 ? 21.160 -6.588 -22.962 1.00 74.00 208 PRO A C 1
ATOM 1592 O O . PRO A 1 208 ? 22.033 -6.982 -22.196 1.00 74.00 208 PRO A O 1
ATOM 1595 N N . VAL A 1 209 ? 20.820 -5.296 -23.050 1.00 73.19 209 VAL A N 1
ATOM 1596 C CA . VAL A 1 209 ? 21.433 -4.236 -22.230 1.00 73.19 209 VAL A CA 1
ATOM 1597 C C . VAL A 1 209 ? 21.266 -4.510 -20.729 1.00 73.19 209 VAL A C 1
ATOM 1599 O O . VAL A 1 209 ? 22.186 -4.242 -19.951 1.00 73.19 209 VAL A O 1
ATOM 1602 N N . TYR A 1 210 ? 20.146 -5.118 -20.327 1.00 73.19 210 TYR A N 1
ATOM 1603 C CA . TYR A 1 210 ? 19.885 -5.494 -18.934 1.00 73.19 210 TYR A CA 1
ATOM 1604 C C . TYR A 1 210 ? 20.409 -6.890 -18.575 1.00 73.19 210 TYR A C 1
ATOM 1606 O O . TYR A 1 210 ? 20.432 -7.255 -17.407 1.00 73.19 210 TYR A O 1
ATOM 1614 N N . ARG A 1 211 ? 20.894 -7.670 -19.548 1.00 69.31 211 ARG A N 1
ATOM 1615 C CA . ARG A 1 211 ? 21.505 -8.991 -19.317 1.00 69.31 211 ARG A CA 1
ATOM 1616 C C . ARG A 1 211 ? 23.002 -8.904 -19.027 1.00 69.31 211 ARG A C 1
ATOM 1618 O O . ARG A 1 211 ? 23.746 -9.830 -19.338 1.00 69.31 211 ARG A O 1
ATOM 1625 N N . ASN A 1 212 ? 23.469 -7.787 -18.481 1.00 76.88 212 ASN A N 1
ATOM 1626 C CA . ASN A 1 212 ? 24.851 -7.703 -18.037 1.00 76.88 212 ASN A CA 1
ATOM 1627 C C . ASN A 1 212 ? 24.999 -8.418 -16.682 1.00 76.88 212 ASN A C 1
ATOM 1629 O O . ASN A 1 212 ? 24.099 -8.365 -15.843 1.00 76.88 212 ASN A O 1
ATOM 1633 N N . ASP A 1 213 ? 26.141 -9.079 -16.471 1.00 71.75 213 ASP A N 1
ATOM 1634 C CA . ASP A 1 213 ? 26.417 -9.859 -15.252 1.00 71.75 213 ASP A CA 1
ATOM 1635 C C . ASP A 1 213 ? 26.220 -9.048 -13.972 1.00 71.75 213 ASP A C 1
ATOM 1637 O O . ASP A 1 213 ? 25.905 -9.601 -12.928 1.00 71.75 213 ASP A O 1
ATOM 1641 N N . PHE A 1 214 ? 26.404 -7.733 -14.053 1.00 76.94 214 PHE A N 1
ATOM 1642 C CA . PHE A 1 214 ? 26.322 -6.854 -12.905 1.00 76.94 214 PHE A CA 1
ATOM 1643 C C . PHE A 1 214 ? 24.879 -6.654 -12.421 1.00 76.94 214 PHE A C 1
ATOM 1645 O O . PHE A 1 214 ? 24.600 -6.899 -11.252 1.00 76.94 214 PHE A O 1
ATOM 1652 N N . LEU A 1 215 ? 23.946 -6.282 -13.303 1.00 81.31 215 LEU A N 1
ATOM 1653 C CA . LEU A 1 215 ? 22.537 -6.183 -12.921 1.00 81.31 215 LEU A CA 1
ATOM 1654 C C . LEU A 1 215 ? 22.025 -7.541 -12.427 1.00 81.31 215 LEU A C 1
ATOM 1656 O O . LEU A 1 215 ? 21.337 -7.604 -11.417 1.00 81.31 215 LEU A O 1
ATOM 1660 N N . ASN A 1 216 ? 22.428 -8.632 -13.082 1.00 82.44 216 ASN A N 1
ATOM 1661 C CA . ASN A 1 216 ? 22.049 -9.988 -12.683 1.00 82.44 216 ASN A CA 1
ATOM 1662 C C . ASN A 1 216 ? 22.611 -10.428 -11.318 1.00 82.44 216 ASN A C 1
ATOM 1664 O O . ASN A 1 216 ? 22.056 -11.346 -10.730 1.00 82.44 216 ASN A O 1
ATOM 1668 N N . GLN A 1 217 ? 23.676 -9.803 -10.804 1.00 83.38 217 GLN A N 1
ATOM 1669 C CA . GLN A 1 217 ? 24.224 -10.109 -9.473 1.00 83.38 217 GLN A CA 1
ATOM 1670 C C . GLN A 1 217 ? 23.422 -9.482 -8.331 1.00 83.38 217 GLN A C 1
ATOM 1672 O O . GLN A 1 217 ? 23.520 -9.951 -7.202 1.00 83.38 217 GLN A O 1
ATOM 1677 N N . SER A 1 218 ? 22.673 -8.411 -8.601 1.00 86.06 218 SER A N 1
ATOM 1678 C CA . SER A 1 218 ? 21.925 -7.666 -7.576 1.00 86.06 218 SER A CA 1
ATOM 1679 C C . SER A 1 218 ? 20.411 -7.735 -7.768 1.00 86.06 218 SER A C 1
ATOM 1681 O O . SER A 1 218 ? 19.663 -7.319 -6.883 1.00 86.06 218 SER A O 1
ATOM 1683 N N . ARG A 1 219 ? 19.959 -8.202 -8.935 1.00 88.19 219 ARG A N 1
ATOM 1684 C CA . ARG A 1 219 ? 18.552 -8.324 -9.306 1.00 88.19 219 ARG A CA 1
ATOM 1685 C C . ARG A 1 219 ? 17.932 -9.569 -8.697 1.00 88.19 219 ARG A C 1
ATOM 1687 O O . ARG A 1 219 ? 18.544 -10.628 -8.673 1.00 88.19 219 ARG A O 1
ATOM 1694 N N . VAL A 1 220 ? 16.674 -9.416 -8.312 1.00 87.56 220 VAL A N 1
ATOM 1695 C CA . VAL A 1 220 ? 15.807 -10.489 -7.846 1.00 87.56 220 VAL A CA 1
ATOM 1696 C C . VAL A 1 220 ? 14.530 -10.452 -8.687 1.00 87.56 220 VAL A C 1
ATOM 1698 O O . VAL A 1 220 ? 14.014 -9.374 -8.991 1.00 87.56 220 VAL A O 1
ATOM 1701 N N . GLY A 1 221 ? 14.020 -11.609 -9.099 1.00 83.44 221 GLY A N 1
ATOM 1702 C CA . GLY A 1 221 ? 12.798 -11.676 -9.894 1.00 83.44 221 GLY A CA 1
ATOM 1703 C C . GLY A 1 221 ? 12.955 -11.213 -11.354 1.00 83.44 221 GLY A C 1
ATOM 1704 O O . GLY A 1 221 ? 14.028 -10.821 -11.827 1.00 83.44 221 GLY A O 1
ATOM 1705 N N . GLY A 1 222 ? 11.837 -11.241 -12.083 1.00 85.06 222 GLY A N 1
ATOM 1706 C CA . GLY A 1 222 ? 11.785 -10.946 -13.514 1.00 85.06 222 GLY A CA 1
ATOM 1707 C C . GLY A 1 222 ? 11.926 -9.459 -13.855 1.00 85.06 222 GLY A C 1
ATOM 1708 O O . GLY A 1 222 ? 11.448 -8.580 -13.137 1.00 85.06 222 GLY A O 1
ATOM 1709 N N . LEU A 1 223 ? 12.538 -9.182 -15.008 1.00 89.00 223 LEU A N 1
ATOM 1710 C CA . LEU A 1 223 ? 12.638 -7.846 -15.592 1.00 89.00 223 LEU A CA 1
ATOM 1711 C C . LEU A 1 223 ? 11.504 -7.652 -16.605 1.00 89.00 223 LEU A C 1
ATOM 1713 O O . LEU A 1 223 ? 11.427 -8.336 -17.631 1.00 89.00 223 LEU A O 1
ATOM 1717 N N . VAL A 1 224 ? 10.601 -6.723 -16.307 1.00 91.62 224 VAL A N 1
ATOM 1718 C CA . VAL A 1 224 ? 9.356 -6.558 -17.063 1.00 91.62 224 VAL A CA 1
ATOM 1719 C C . VAL A 1 224 ? 9.168 -5.130 -17.521 1.00 91.62 224 VAL A C 1
ATOM 1721 O O . VAL A 1 224 ? 9.527 -4.180 -16.836 1.00 91.62 224 VAL A O 1
ATOM 1724 N N . ARG A 1 225 ? 8.551 -4.965 -18.681 1.00 92.19 225 ARG A N 1
ATOM 1725 C CA . ARG A 1 225 ? 7.969 -3.703 -19.100 1.00 92.19 225 ARG A CA 1
ATOM 1726 C C . ARG A 1 225 ? 6.493 -3.702 -18.749 1.00 92.19 225 ARG A C 1
ATOM 1728 O O . ARG A 1 225 ? 5.771 -4.622 -19.120 1.00 92.19 225 ARG A O 1
ATOM 1735 N N . VAL A 1 226 ? 6.042 -2.682 -18.039 1.00 90.94 226 VAL A N 1
ATOM 1736 C CA . VAL A 1 226 ? 4.665 -2.613 -17.540 1.00 90.94 226 VAL A CA 1
ATOM 1737 C C . VAL A 1 226 ? 3.827 -1.681 -18.401 1.00 90.94 226 VAL A C 1
ATOM 1739 O O . VAL A 1 226 ? 4.230 -0.560 -18.690 1.00 90.94 226 VAL A O 1
ATOM 1742 N N . TYR A 1 227 ? 2.650 -2.138 -18.819 1.00 91.75 227 TYR A N 1
ATOM 1743 C CA . TYR A 1 227 ? 1.722 -1.354 -19.631 1.00 91.75 227 TYR A CA 1
ATOM 1744 C C . TYR A 1 227 ? 0.363 -1.280 -18.948 1.00 91.75 227 TYR A C 1
ATOM 1746 O O . TYR A 1 227 ? -0.105 -2.255 -18.365 1.00 91.75 227 TYR A O 1
ATOM 1754 N N . TRP A 1 228 ? -0.285 -0.127 -19.020 1.00 90.69 228 TRP A N 1
ATOM 1755 C CA . TRP A 1 228 ? -1.658 0.066 -18.567 1.00 90.69 228 TRP A CA 1
ATOM 1756 C C . TRP A 1 228 ? -2.381 1.037 -19.501 1.00 90.69 228 TRP A C 1
ATOM 1758 O O . TRP A 1 228 ? -1.800 1.543 -20.462 1.00 90.69 228 TRP A O 1
ATOM 1768 N N . LEU A 1 229 ? -3.673 1.220 -19.238 1.00 86.62 229 LEU A N 1
ATOM 1769 C CA . LEU A 1 229 ? -4.550 2.206 -19.869 1.00 86.62 229 LEU A CA 1
ATOM 1770 C C . LEU A 1 229 ? -3.983 3.633 -19.768 1.00 86.62 229 LEU A C 1
ATOM 1772 O O . LEU A 1 229 ? -3.091 3.888 -18.968 1.00 86.62 229 LEU A O 1
ATOM 1776 N N . ALA A 1 230 ? -4.520 4.584 -20.535 1.00 84.88 230 ALA A N 1
ATOM 1777 C CA . ALA A 1 230 ? -4.137 5.987 -20.376 1.00 84.88 230 ALA A CA 1
ATOM 1778 C C . ALA A 1 230 ? -4.331 6.449 -18.916 1.00 84.88 230 ALA A C 1
ATOM 1780 O O . ALA A 1 230 ? -5.283 6.041 -18.248 1.00 84.88 230 ALA A O 1
ATOM 1781 N N . ALA A 1 231 ? -3.435 7.305 -18.413 1.00 82.44 231 ALA A N 1
ATOM 1782 C CA . ALA A 1 231 ? -3.429 7.725 -17.007 1.00 82.44 231 ALA A CA 1
ATOM 1783 C C . ALA A 1 231 ? -4.752 8.376 -16.546 1.00 82.44 231 ALA A C 1
ATOM 1785 O O . ALA A 1 231 ? -5.078 8.337 -15.364 1.00 82.44 231 ALA A O 1
ATOM 1786 N N . GLU A 1 232 ? -5.533 8.939 -17.469 1.00 83.25 232 GLU A N 1
ATOM 1787 C CA . GLU A 1 232 ? -6.865 9.503 -17.215 1.00 83.25 232 GLU A CA 1
ATOM 1788 C C . GLU A 1 232 ? -7.958 8.458 -16.930 1.00 83.25 232 GLU A C 1
ATOM 1790 O O . GLU A 1 232 ? -8.940 8.764 -16.248 1.00 83.25 232 GLU A O 1
ATOM 1795 N N . ASP A 1 233 ? -7.764 7.222 -17.391 1.00 86.31 233 ASP A N 1
ATOM 1796 C CA . ASP A 1 233 ? -8.691 6.106 -17.193 1.00 86.31 233 ASP A CA 1
ATOM 1797 C C . ASP A 1 233 ? -8.297 5.204 -16.016 1.00 86.31 233 ASP A C 1
ATOM 1799 O O . ASP A 1 233 ? -9.115 4.416 -15.526 1.00 86.31 233 ASP A O 1
ATOM 1803 N N . VAL A 1 234 ? -7.056 5.325 -15.534 1.00 86.81 234 VAL A N 1
ATOM 1804 C CA . VAL A 1 234 ? -6.489 4.496 -14.467 1.00 86.81 234 VAL A CA 1
ATOM 1805 C C . VAL A 1 234 ? -6.491 5.235 -13.141 1.00 86.81 234 VAL A C 1
ATOM 1807 O O . VAL A 1 234 ? -5.957 6.329 -13.006 1.00 86.81 234 VAL A O 1
ATOM 1810 N N . GLN A 1 235 ? -7.038 4.592 -12.115 1.00 84.25 235 GLN A N 1
ATOM 1811 C CA . GLN A 1 235 ? -7.007 5.122 -10.757 1.00 84.25 235 GLN A CA 1
ATOM 1812 C C . GLN A 1 235 ? -5.831 4.577 -9.943 1.00 84.25 235 GLN A C 1
ATOM 1814 O O . GLN A 1 235 ? -5.308 5.260 -9.062 1.00 84.25 235 GLN A O 1
ATOM 1819 N N . ARG A 1 236 ? -5.454 3.318 -10.182 1.00 88.12 236 ARG A N 1
ATOM 1820 C CA . ARG A 1 236 ? -4.398 2.642 -9.429 1.00 88.12 236 ARG A CA 1
ATOM 1821 C C . ARG A 1 236 ? -3.761 1.549 -10.271 1.00 88.12 236 ARG A C 1
ATOM 1823 O O . ARG A 1 236 ? -4.469 0.742 -10.864 1.00 88.12 236 ARG A O 1
ATOM 1830 N N . VAL A 1 237 ? -2.438 1.465 -10.223 1.00 89.75 237 VAL A N 1
ATOM 1831 C CA . VAL A 1 237 ? -1.679 0.296 -10.675 1.00 89.75 237 VAL A CA 1
ATOM 1832 C C . VAL A 1 237 ? -0.932 -0.270 -9.483 1.00 89.75 237 VAL A C 1
ATOM 1834 O O . VAL A 1 237 ? -0.302 0.466 -8.728 1.00 89.75 237 VAL A O 1
ATOM 1837 N N . ARG A 1 238 ? -1.009 -1.580 -9.288 1.00 93.00 238 ARG A N 1
ATOM 1838 C CA . ARG A 1 238 ? -0.189 -2.301 -8.316 1.00 93.00 238 ARG A CA 1
ATOM 1839 C C . ARG A 1 238 ? 0.596 -3.370 -9.055 1.00 93.00 238 ARG A C 1
ATOM 1841 O O . ARG A 1 238 ? -0.007 -4.204 -9.719 1.00 93.00 238 ARG A O 1
ATOM 1848 N N . VAL A 1 239 ? 1.915 -3.351 -8.926 1.00 93.75 239 VAL A N 1
ATOM 1849 C CA . VAL A 1 239 ? 2.803 -4.359 -9.514 1.00 93.75 239 VAL A CA 1
ATOM 1850 C C . VAL A 1 239 ? 3.410 -5.166 -8.376 1.00 93.75 239 VAL A C 1
ATOM 1852 O O . VAL A 1 239 ? 3.887 -4.595 -7.397 1.00 93.75 239 VAL A O 1
ATOM 1855 N N . VAL A 1 240 ? 3.322 -6.485 -8.481 1.00 94.19 240 VAL A N 1
ATOM 1856 C CA . VAL A 1 240 ? 3.789 -7.453 -7.491 1.00 94.19 240 VAL A CA 1
ATOM 1857 C C . VAL A 1 240 ? 4.832 -8.325 -8.162 1.00 94.19 240 VAL A C 1
ATOM 1859 O O . VAL A 1 240 ? 4.505 -9.112 -9.051 1.00 94.19 240 VAL A O 1
ATOM 1862 N N . PHE A 1 241 ? 6.073 -8.175 -7.730 1.00 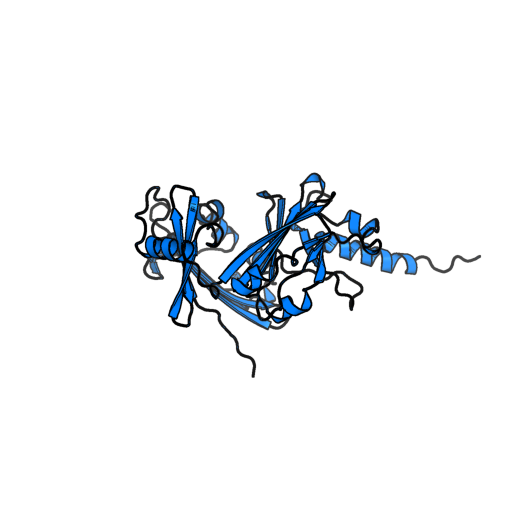94.38 241 PHE A N 1
ATOM 1863 C CA . PHE A 1 241 ? 7.177 -9.028 -8.130 1.00 94.38 241 PHE A CA 1
ATOM 1864 C C . PHE A 1 241 ? 7.274 -10.177 -7.144 1.00 94.38 241 PHE A C 1
ATOM 1866 O O . PHE A 1 241 ? 7.292 -9.940 -5.939 1.00 94.38 241 PHE A O 1
ATOM 1873 N N . HIS A 1 242 ? 7.318 -11.400 -7.656 1.00 93.19 242 HIS A N 1
ATOM 1874 C CA . HIS A 1 242 ? 7.550 -12.602 -6.867 1.00 93.19 242 HIS A CA 1
ATOM 1875 C C . HIS A 1 242 ? 9.007 -13.010 -6.995 1.00 93.19 242 HIS A C 1
ATOM 1877 O O . HIS A 1 242 ? 9.571 -12.947 -8.092 1.00 93.19 242 HIS A O 1
ATOM 1883 N N . TYR A 1 243 ? 9.574 -13.451 -5.884 1.00 91.25 243 TYR A N 1
ATOM 1884 C CA . TYR A 1 243 ? 10.926 -13.965 -5.793 1.00 91.25 243 TYR A CA 1
ATOM 1885 C C . TYR A 1 243 ? 10.988 -15.201 -4.899 1.00 91.25 243 TYR A C 1
ATOM 1887 O O . TYR A 1 243 ? 10.091 -15.469 -4.100 1.00 91.25 243 TYR A O 1
ATOM 1895 N N . SER A 1 244 ? 12.069 -15.952 -5.051 1.00 87.69 244 SER A N 1
ATOM 1896 C CA . SER A 1 244 ? 12.468 -17.027 -4.151 1.00 87.69 244 SER A CA 1
ATOM 1897 C C . SER A 1 244 ? 13.636 -16.583 -3.275 1.00 87.69 244 SER A C 1
ATOM 1899 O O . SER A 1 244 ? 14.464 -15.777 -3.691 1.00 87.69 244 SER A O 1
ATOM 1901 N N . GLU A 1 245 ? 13.711 -17.110 -2.054 1.00 84.94 245 GLU A N 1
ATOM 1902 C CA . GLU A 1 245 ? 14.778 -16.787 -1.093 1.00 84.94 245 GLU A CA 1
ATOM 1903 C C . GLU A 1 245 ? 16.178 -17.060 -1.682 1.00 84.94 245 GLU A C 1
ATOM 1905 O O . GLU A 1 245 ? 17.105 -16.274 -1.489 1.00 84.94 245 GLU A O 1
ATOM 1910 N N . ASP A 1 246 ? 16.306 -18.110 -2.503 1.00 86.62 246 ASP A N 1
ATOM 1911 C CA . ASP A 1 246 ? 17.547 -18.483 -3.198 1.00 86.62 246 ASP A CA 1
ATOM 1912 C C . ASP A 1 246 ? 18.023 -17.434 -4.224 1.00 86.62 246 ASP A C 1
ATOM 1914 O O . ASP A 1 246 ? 19.197 -17.424 -4.604 1.00 86.62 246 ASP A O 1
ATOM 1918 N N . GLU A 1 247 ? 17.134 -16.551 -4.687 1.00 84.31 247 GLU A N 1
ATOM 1919 C CA . GLU A 1 247 ? 17.469 -15.468 -5.617 1.00 84.31 247 GLU A CA 1
ATOM 1920 C C . GLU A 1 247 ? 18.006 -14.224 -4.903 1.00 84.31 247 GLU A C 1
ATOM 1922 O O . GLU A 1 247 ? 18.546 -13.343 -5.569 1.00 84.31 247 GLU A O 1
ATOM 1927 N N . VAL A 1 248 ? 17.876 -14.123 -3.575 1.00 84.94 248 VAL A N 1
ATOM 1928 C CA . VAL A 1 248 ? 18.229 -12.919 -2.813 1.00 84.94 248 VAL A CA 1
ATOM 1929 C C . VAL A 1 248 ? 19.714 -12.951 -2.439 1.00 84.94 248 VAL A C 1
ATOM 1931 O O . VAL A 1 248 ? 20.121 -13.731 -1.570 1.00 84.94 248 VAL A O 1
ATOM 1934 N N . PRO A 1 249 ? 20.566 -12.084 -3.023 1.00 75.69 249 PRO A N 1
ATOM 1935 C CA . PRO A 1 249 ? 21.997 -12.126 -2.755 1.00 75.69 249 PRO A CA 1
ATOM 1936 C C . PRO A 1 249 ? 22.288 -11.866 -1.271 1.00 75.69 249 PRO A C 1
ATOM 1938 O O . PRO A 1 249 ? 21.889 -10.854 -0.697 1.00 75.69 249 PRO A O 1
ATOM 1941 N N . GLY A 1 250 ? 22.960 -12.810 -0.612 1.00 76.88 250 GLY A N 1
ATOM 1942 C CA . GLY A 1 250 ? 23.277 -12.700 0.816 1.00 76.88 250 GLY A CA 1
ATOM 1943 C C . GLY A 1 250 ? 22.071 -12.774 1.766 1.00 76.88 250 GLY A C 1
ATOM 1944 O O . GLY A 1 250 ? 22.251 -12.509 2.952 1.00 76.88 250 GLY A O 1
ATOM 1945 N N . GLY A 1 251 ? 20.871 -13.119 1.278 1.00 78.62 251 GLY A N 1
ATOM 1946 C CA . GLY A 1 251 ? 19.667 -13.331 2.095 1.00 78.62 251 GLY A CA 1
ATOM 1947 C C . GLY A 1 251 ? 19.070 -12.071 2.736 1.00 78.62 251 GLY A C 1
ATOM 1948 O O . GLY A 1 251 ? 18.215 -12.172 3.611 1.00 78.62 251 GLY A O 1
ATOM 1949 N N . ASN A 1 252 ? 19.519 -10.873 2.347 1.00 80.75 252 ASN A N 1
ATOM 1950 C CA . ASN A 1 252 ? 18.994 -9.622 2.893 1.00 80.75 252 ASN A CA 1
ATOM 1951 C C . ASN A 1 252 ? 17.785 -9.128 2.083 1.00 80.75 252 ASN A C 1
ATOM 1953 O O . ASN A 1 252 ? 17.929 -8.339 1.145 1.00 80.75 252 ASN A O 1
ATOM 1957 N N . GLU A 1 253 ? 16.596 -9.606 2.445 1.00 81.50 253 GLU A N 1
ATOM 1958 C CA . GLU A 1 253 ? 15.340 -9.260 1.769 1.00 81.50 253 GLU A CA 1
ATOM 1959 C C . GLU A 1 253 ? 14.868 -7.829 2.051 1.00 81.50 253 GLU A C 1
ATOM 1961 O O . GLU A 1 253 ? 14.261 -7.201 1.188 1.00 81.50 253 GLU A O 1
ATOM 1966 N N . SER A 1 254 ? 15.189 -7.262 3.219 1.00 77.19 254 SER A N 1
ATOM 1967 C CA . SER A 1 254 ? 14.762 -5.899 3.573 1.00 77.19 254 SER A CA 1
ATOM 1968 C C . SER A 1 254 ? 15.428 -4.814 2.722 1.00 77.19 254 SER A C 1
ATOM 1970 O O . SER A 1 254 ? 14.960 -3.683 2.703 1.00 77.19 254 SER A O 1
ATOM 1972 N N . ALA A 1 255 ? 16.500 -5.151 1.998 1.00 82.25 255 ALA A N 1
ATOM 1973 C CA . ALA A 1 255 ? 17.178 -4.244 1.072 1.00 82.25 255 ALA A CA 1
ATOM 1974 C C . ALA A 1 255 ? 16.593 -4.262 -0.355 1.00 82.25 255 ALA A C 1
ATOM 1976 O O . ALA A 1 255 ? 17.127 -3.592 -1.245 1.00 82.25 255 ALA A O 1
ATOM 1977 N N . LEU A 1 256 ? 15.550 -5.061 -0.610 1.00 91.19 256 LEU A N 1
ATOM 1978 C CA . LEU A 1 256 ? 14.950 -5.177 -1.934 1.00 91.19 256 LEU A CA 1
ATOM 1979 C C . LEU A 1 256 ? 14.079 -3.965 -2.267 1.00 91.19 256 LEU A C 1
ATOM 1981 O O . LEU A 1 256 ? 13.143 -3.625 -1.548 1.00 91.19 256 LEU A O 1
ATOM 1985 N N . THR A 1 257 ? 14.339 -3.380 -3.432 1.00 92.62 257 THR A N 1
ATOM 1986 C CA . THR A 1 257 ? 13.617 -2.211 -3.934 1.00 92.62 257 THR A CA 1
ATOM 1987 C C . THR A 1 257 ? 13.222 -2.429 -5.385 1.00 92.62 257 THR A C 1
ATOM 1989 O O . THR A 1 257 ? 14.026 -2.898 -6.195 1.00 92.62 257 THR A O 1
ATOM 1992 N N . VAL A 1 258 ? 11.986 -2.066 -5.739 1.00 93.19 258 VAL A N 1
ATOM 1993 C CA . VAL A 1 258 ? 11.595 -1.980 -7.152 1.00 93.19 258 VAL A CA 1
ATOM 1994 C C . VAL A 1 258 ? 12.276 -0.762 -7.751 1.00 93.19 258 VAL A C 1
ATOM 1996 O O . VAL A 1 258 ? 12.123 0.351 -7.258 1.00 93.19 258 VAL A O 1
ATOM 1999 N N . VAL A 1 259 ? 12.990 -0.955 -8.847 1.00 93.44 259 VAL A N 1
ATOM 2000 C CA . VAL A 1 259 ? 13.581 0.127 -9.623 1.00 93.44 259 VAL A CA 1
ATOM 2001 C C . VAL A 1 259 ? 12.989 0.164 -11.018 1.00 93.44 259 VAL A C 1
ATOM 2003 O O . VAL A 1 259 ? 12.444 -0.830 -11.506 1.00 93.44 259 VAL A O 1
ATOM 2006 N N . TRP A 1 260 ? 13.152 1.297 -11.687 1.00 92.94 260 TRP A N 1
ATOM 2007 C CA . TRP A 1 260 ? 12.804 1.449 -13.089 1.00 92.94 260 TRP A CA 1
ATOM 2008 C C . TRP A 1 260 ? 13.912 2.138 -13.881 1.00 92.94 260 TRP A C 1
ATOM 2010 O O . TRP A 1 260 ? 14.732 2.879 -13.328 1.00 92.94 260 TRP A O 1
ATOM 2020 N N . ASP A 1 261 ? 13.944 1.861 -15.180 1.00 88.31 261 ASP A N 1
ATOM 2021 C CA . ASP A 1 261 ? 14.878 2.493 -16.105 1.00 88.31 261 ASP A CA 1
ATOM 2022 C C . ASP A 1 261 ? 14.332 3.836 -16.591 1.00 88.31 261 ASP A C 1
ATOM 2024 O O . ASP A 1 261 ? 13.394 3.885 -17.382 1.00 88.31 261 ASP A O 1
ATOM 2028 N N . ASP A 1 262 ? 14.932 4.921 -16.109 1.00 82.50 262 ASP A N 1
ATOM 2029 C CA . ASP A 1 262 ? 14.685 6.258 -16.637 1.00 82.50 262 ASP A CA 1
ATOM 2030 C C . ASP A 1 262 ? 15.702 6.508 -17.744 1.00 82.50 262 ASP A C 1
ATOM 2032 O O . ASP A 1 262 ? 16.894 6.665 -17.473 1.00 82.50 262 ASP A O 1
ATOM 2036 N N . ARG A 1 263 ? 15.236 6.563 -18.993 1.00 75.50 263 ARG A N 1
ATOM 2037 C CA . ARG A 1 263 ? 16.106 6.716 -20.171 1.00 75.50 263 ARG A CA 1
ATOM 2038 C C . ARG A 1 263 ? 16.966 7.978 -20.130 1.00 75.50 263 ARG A C 1
ATOM 2040 O O . ARG A 1 263 ? 17.979 8.038 -20.827 1.00 75.50 263 ARG A O 1
ATOM 2047 N N . ASP A 1 264 ? 16.578 8.962 -19.324 1.00 77.19 264 ASP A N 1
ATOM 2048 C CA . ASP A 1 264 ? 17.299 10.221 -19.163 1.00 77.19 264 ASP A CA 1
ATOM 2049 C C . ASP A 1 264 ? 18.391 10.152 -18.082 1.00 77.19 264 ASP A C 1
ATOM 2051 O O . ASP A 1 264 ? 19.142 11.115 -17.886 1.00 77.19 264 ASP A O 1
ATOM 2055 N N . ARG A 1 265 ? 18.517 9.024 -17.369 1.00 74.44 265 ARG A N 1
ATOM 2056 C CA . ARG A 1 265 ? 19.473 8.846 -16.274 1.00 74.44 265 ARG A CA 1
ATOM 2057 C C . ARG A 1 265 ? 20.361 7.617 -16.480 1.00 74.44 265 ARG A C 1
ATOM 2059 O O . ARG A 1 265 ? 19.923 6.582 -16.954 1.00 74.44 265 ARG A O 1
ATOM 2066 N N . PRO A 1 266 ? 21.637 7.691 -16.066 1.00 70.00 266 PRO A N 1
ATOM 2067 C CA . PRO A 1 266 ? 22.561 6.565 -16.189 1.00 70.00 266 PRO A CA 1
ATOM 2068 C C . PRO A 1 266 ? 22.358 5.482 -15.116 1.00 70.00 266 PRO A C 1
ATOM 2070 O O . PRO A 1 266 ? 23.050 4.467 -15.150 1.00 70.00 266 PRO A O 1
ATOM 2073 N N . LEU A 1 267 ? 21.499 5.726 -14.122 1.00 81.25 267 LEU A N 1
ATOM 2074 C CA . LEU A 1 267 ? 21.195 4.808 -13.027 1.00 81.25 267 LEU A CA 1
ATOM 2075 C C . LEU A 1 267 ? 19.702 4.496 -13.035 1.00 81.25 267 LEU A C 1
ATOM 2077 O O . LEU A 1 267 ? 18.891 5.381 -13.310 1.00 81.25 267 LEU A O 1
ATOM 2081 N N . LEU A 1 268 ? 19.369 3.259 -12.664 1.00 87.69 268 LEU A N 1
ATOM 2082 C CA . LEU A 1 268 ? 18.000 2.867 -12.359 1.00 87.69 268 LEU A CA 1
ATOM 2083 C C . LEU A 1 268 ? 17.502 3.695 -11.171 1.00 87.69 268 LEU A C 1
ATOM 2085 O O . LEU A 1 268 ? 18.268 3.984 -10.252 1.00 87.69 268 LEU A O 1
ATOM 2089 N N . ASN A 1 269 ? 16.234 4.090 -11.196 1.00 88.81 269 ASN A N 1
ATOM 2090 C CA . ASN A 1 269 ? 15.650 4.929 -10.155 1.00 88.81 269 ASN A CA 1
ATOM 2091 C C . ASN A 1 269 ? 14.784 4.063 -9.240 1.00 88.81 269 ASN A C 1
ATOM 2093 O O . ASN A 1 269 ? 13.962 3.298 -9.750 1.00 88.81 269 ASN A O 1
ATOM 2097 N N . PRO A 1 270 ? 14.935 4.173 -7.913 1.00 91.50 270 PRO A N 1
ATOM 2098 C CA . PRO A 1 270 ? 14.106 3.429 -6.982 1.00 91.50 270 PRO A CA 1
ATOM 2099 C C . PRO A 1 270 ? 12.669 3.955 -6.999 1.00 91.50 270 PRO A C 1
ATOM 2101 O O . PRO A 1 270 ? 12.415 5.141 -7.225 1.00 91.50 270 PRO A O 1
ATOM 2104 N N . LEU A 1 271 ? 11.727 3.050 -6.766 1.00 89.25 271 LEU A N 1
ATOM 2105 C CA . LEU A 1 271 ? 10.328 3.339 -6.493 1.00 89.25 271 LEU A CA 1
ATOM 2106 C C . LEU A 1 271 ? 10.036 3.030 -5.028 1.00 89.25 271 LEU A C 1
ATOM 2108 O O . LEU A 1 271 ? 10.629 2.122 -4.450 1.00 89.25 271 LEU A O 1
ATOM 2112 N N . ASP A 1 272 ? 9.069 3.747 -4.460 1.00 84.12 272 ASP A N 1
ATOM 2113 C CA . ASP A 1 272 ? 8.524 3.426 -3.144 1.00 84.12 272 ASP A CA 1
ATOM 2114 C C . ASP A 1 272 ? 7.862 2.039 -3.206 1.00 84.12 272 ASP A C 1
ATOM 2116 O O . ASP A 1 272 ? 6.768 1.878 -3.761 1.00 84.12 272 ASP A O 1
ATOM 2120 N N . SER A 1 273 ? 8.551 1.026 -2.681 1.00 88.56 273 SER A N 1
ATOM 2121 C CA . SER A 1 273 ? 8.102 -0.364 -2.684 1.00 88.56 273 SER A CA 1
ATOM 2122 C C . SER A 1 273 ? 8.057 -0.954 -1.282 1.00 88.56 273 SER A C 1
ATOM 2124 O O . SER A 1 273 ? 8.841 -0.586 -0.415 1.00 88.56 273 SER A O 1
ATOM 2126 N N . THR A 1 274 ? 7.149 -1.901 -1.070 1.00 85.50 274 THR A N 1
ATOM 2127 C CA . THR A 1 274 ? 7.004 -2.647 0.183 1.00 85.50 274 THR A CA 1
ATOM 2128 C C . THR A 1 274 ? 7.444 -4.087 -0.035 1.00 85.50 274 THR A C 1
ATOM 2130 O O . THR A 1 274 ? 6.959 -4.745 -0.959 1.00 85.50 274 THR A O 1
ATOM 2133 N N . VAL A 1 275 ? 8.353 -4.574 0.808 1.00 85.44 275 VAL A N 1
ATOM 2134 C CA . VAL A 1 275 ? 8.803 -5.970 0.809 1.00 85.44 275 VAL A CA 1
ATOM 2135 C C . VAL A 1 275 ? 7.914 -6.784 1.748 1.00 85.44 275 VAL A C 1
ATOM 2137 O O . VAL A 1 275 ? 7.613 -6.353 2.859 1.00 85.44 275 VAL A O 1
ATOM 2140 N N . HIS A 1 276 ? 7.516 -7.969 1.297 1.00 82.38 276 HIS A N 1
ATOM 2141 C CA . HIS A 1 276 ? 6.753 -8.960 2.051 1.00 82.38 276 HIS A CA 1
ATOM 2142 C C . HIS A 1 276 ? 7.512 -10.297 2.041 1.00 82.38 276 HIS A C 1
ATOM 2144 O O . HIS A 1 276 ? 7.190 -11.167 1.217 1.00 82.38 276 HIS A O 1
ATOM 2150 N N . PRO A 1 277 ? 8.519 -10.455 2.924 1.00 81.88 277 PRO A N 1
ATOM 2151 C CA . PRO A 1 277 ? 9.366 -11.646 3.010 1.00 81.88 277 PRO A CA 1
ATOM 2152 C C . PRO A 1 277 ? 8.590 -12.952 3.118 1.00 81.88 277 PRO A C 1
ATOM 2154 O O . PRO A 1 277 ? 8.845 -13.922 2.414 1.00 81.88 277 PRO A O 1
ATOM 2157 N N . GLU A 1 278 ? 7.545 -12.956 3.943 1.00 79.12 278 GLU A N 1
ATOM 2158 C CA . GLU A 1 278 ? 6.709 -14.125 4.206 1.00 79.12 278 GLU A CA 1
ATOM 2159 C C . GLU A 1 278 ? 5.978 -14.657 2.967 1.00 79.12 278 GLU A C 1
ATOM 2161 O O . GLU A 1 278 ? 5.553 -15.812 2.948 1.00 79.12 278 GLU A O 1
ATOM 2166 N N . ASN A 1 279 ? 5.828 -13.812 1.946 1.00 80.94 279 ASN A N 1
ATOM 2167 C CA . ASN A 1 279 ? 5.181 -14.148 0.687 1.00 80.94 279 ASN A CA 1
ATOM 2168 C C . ASN A 1 279 ? 6.178 -14.226 -0.479 1.00 80.94 279 ASN A C 1
ATOM 2170 O O . ASN A 1 279 ? 5.749 -14.527 -1.591 1.00 80.94 279 ASN A O 1
ATOM 2174 N N . GLY A 1 280 ? 7.462 -13.916 -0.254 1.00 87.62 280 GLY A N 1
ATOM 2175 C CA . GLY A 1 280 ? 8.455 -13.765 -1.317 1.00 87.62 280 GLY A CA 1
ATOM 2176 C C . GLY A 1 280 ? 8.028 -12.719 -2.345 1.00 87.62 280 GLY A C 1
ATOM 2177 O O . GLY A 1 280 ? 8.063 -12.984 -3.546 1.00 87.62 280 GLY A O 1
ATOM 2178 N N . THR A 1 281 ? 7.524 -11.555 -1.904 1.00 91.50 281 THR A N 1
ATOM 2179 C CA . THR A 1 281 ? 7.066 -10.515 -2.843 1.00 91.50 281 THR A CA 1
ATOM 2180 C C . THR A 1 281 ? 7.568 -9.116 -2.533 1.00 91.50 281 THR A C 1
ATOM 2182 O O . THR A 1 281 ? 7.733 -8.736 -1.379 1.00 91.50 281 THR A O 1
ATOM 2185 N N . VAL A 1 282 ? 7.739 -8.316 -3.586 1.00 90.69 282 VAL A N 1
ATOM 2186 C CA . VAL A 1 282 ? 7.947 -6.868 -3.494 1.00 90.69 282 VAL A CA 1
ATOM 2187 C C . VAL A 1 282 ? 6.854 -6.161 -4.285 1.00 90.69 282 VAL A C 1
ATOM 2189 O O . VAL A 1 282 ? 6.563 -6.507 -5.433 1.00 90.69 282 VAL A O 1
ATOM 2192 N N . VAL A 1 283 ? 6.211 -5.177 -3.661 1.00 90.06 283 VAL A N 1
ATOM 2193 C CA . VAL A 1 283 ? 5.009 -4.526 -4.183 1.00 90.06 283 VAL A CA 1
ATOM 2194 C C . VAL A 1 283 ? 5.256 -3.041 -4.383 1.00 90.06 283 VAL A C 1
ATOM 2196 O O . VAL A 1 283 ? 5.677 -2.350 -3.464 1.00 90.06 283 VAL A O 1
ATOM 2199 N N . VAL A 1 284 ? 4.898 -2.523 -5.556 1.00 91.06 284 VAL A N 1
ATOM 2200 C CA . VAL A 1 284 ? 4.785 -1.080 -5.805 1.00 91.06 284 VAL A CA 1
ATOM 2201 C C . VAL A 1 284 ? 3.332 -0.728 -6.109 1.00 91.06 284 VAL A C 1
ATOM 2203 O O . VAL A 1 284 ? 2.643 -1.436 -6.847 1.00 91.06 284 VAL A O 1
ATOM 2206 N N . THR A 1 285 ? 2.837 0.362 -5.520 1.00 87.56 285 THR A N 1
ATOM 2207 C CA . THR A 1 285 ? 1.507 0.918 -5.807 1.00 87.56 285 THR A CA 1
ATOM 2208 C C . THR A 1 285 ? 1.653 2.331 -6.363 1.00 87.56 285 THR A C 1
ATOM 2210 O O . THR A 1 285 ? 2.227 3.202 -5.720 1.00 87.56 285 THR A O 1
ATOM 2213 N N . ILE A 1 286 ? 1.080 2.571 -7.540 1.00 86.12 286 ILE A N 1
ATOM 2214 C CA . ILE A 1 286 ? 1.107 3.851 -8.245 1.00 86.12 286 ILE A CA 1
ATOM 2215 C C . ILE A 1 286 ? -0.329 4.371 -8.344 1.00 86.12 286 ILE A C 1
ATOM 2217 O O . ILE A 1 286 ? -1.195 3.724 -8.934 1.00 86.12 286 ILE A O 1
ATOM 2221 N N . THR A 1 287 ? -0.588 5.532 -7.748 1.00 82.50 287 THR A N 1
ATOM 2222 C CA . THR A 1 287 ? -1.898 6.216 -7.776 1.00 82.50 287 THR A CA 1
ATOM 2223 C C . THR A 1 287 ? -1.808 7.665 -8.244 1.00 82.50 287 THR A C 1
ATOM 2225 O O . THR A 1 287 ? -2.834 8.275 -8.526 1.00 82.50 287 THR A O 1
ATOM 2228 N N . ASP A 1 288 ? -0.602 8.235 -8.305 1.00 85.88 288 ASP A N 1
ATOM 2229 C CA . ASP A 1 288 ? -0.388 9.589 -8.812 1.00 85.88 288 ASP A CA 1
ATOM 2230 C C . ASP A 1 288 ? -0.486 9.603 -10.350 1.00 85.88 288 ASP A C 1
ATOM 2232 O O . ASP A 1 288 ? 0.274 8.875 -10.996 1.00 85.88 288 ASP A O 1
ATOM 2236 N N . PRO A 1 289 ? -1.365 10.424 -10.959 1.00 80.69 289 PRO A N 1
ATOM 2237 C CA . PRO A 1 289 ? -1.527 10.471 -12.412 1.00 80.69 289 PRO A CA 1
ATOM 2238 C C . PRO A 1 289 ? -0.242 10.820 -13.172 1.00 80.69 289 PRO A C 1
ATOM 2240 O O . PRO A 1 289 ? 0.003 10.265 -14.238 1.00 80.69 289 PRO A O 1
ATOM 2243 N N . GLY A 1 290 ? 0.612 11.689 -12.617 1.00 83.12 290 GLY A N 1
ATOM 2244 C CA . GLY A 1 290 ? 1.881 12.056 -13.248 1.00 83.12 290 GLY A CA 1
ATOM 2245 C C . GLY A 1 290 ? 2.891 10.905 -13.249 1.00 83.12 290 GLY A C 1
ATOM 2246 O O . GLY A 1 290 ? 3.591 10.696 -14.240 1.00 83.12 290 GLY A O 1
ATOM 2247 N N . ARG A 1 291 ? 2.951 10.122 -12.163 1.00 87.06 291 ARG A N 1
ATOM 2248 C CA . ARG A 1 291 ? 3.724 8.870 -12.112 1.00 87.06 291 ARG A CA 1
ATOM 2249 C C . ARG A 1 291 ? 3.123 7.802 -13.035 1.00 87.06 291 ARG A C 1
ATOM 2251 O O . ARG A 1 291 ? 3.889 7.104 -13.689 1.00 87.06 291 ARG A O 1
ATOM 2258 N N . LEU A 1 292 ? 1.793 7.688 -13.127 1.00 88.25 292 LEU A N 1
ATOM 2259 C CA . LEU A 1 292 ? 1.121 6.757 -14.047 1.00 88.25 292 LEU A CA 1
ATOM 2260 C C . LEU A 1 292 ? 1.425 7.069 -15.515 1.00 88.25 292 LEU A C 1
ATOM 2262 O O . LEU A 1 292 ? 1.636 6.151 -16.294 1.00 88.25 292 LEU A O 1
ATOM 2266 N N . GLU A 1 293 ? 1.468 8.338 -15.903 1.00 88.88 293 GLU A N 1
ATOM 2267 C CA . GLU A 1 293 ? 1.836 8.714 -17.269 1.00 88.88 293 GLU A CA 1
ATOM 2268 C C . GLU A 1 293 ? 3.320 8.431 -17.542 1.00 88.88 293 GLU A C 1
ATOM 2270 O O . GLU A 1 293 ? 3.672 7.860 -18.570 1.00 88.88 293 GLU A O 1
ATOM 2275 N N . ARG A 1 294 ? 4.196 8.776 -16.591 1.00 89.56 294 ARG A N 1
ATOM 2276 C CA . ARG A 1 294 ? 5.650 8.635 -16.754 1.00 89.56 294 ARG A CA 1
ATOM 2277 C C . ARG A 1 294 ? 6.132 7.187 -16.784 1.00 89.56 294 ARG A C 1
ATOM 2279 O O . ARG A 1 294 ? 7.047 6.879 -17.531 1.00 89.56 294 ARG A O 1
ATOM 2286 N N . LEU A 1 295 ? 5.579 6.326 -15.932 1.00 91.38 295 LEU A N 1
ATOM 2287 C CA . LEU A 1 295 ? 6.068 4.954 -15.753 1.00 91.38 295 LEU A CA 1
ATOM 2288 C C . LEU A 1 295 ? 5.451 3.962 -16.751 1.00 91.38 295 LEU A C 1
ATOM 2290 O O . LEU A 1 295 ? 5.844 2.793 -16.781 1.00 91.38 295 LEU A O 1
ATOM 2294 N N . GLN A 1 296 ? 4.476 4.396 -17.551 1.00 89.69 296 GLN A N 1
ATOM 2295 C CA . GLN A 1 296 ? 3.821 3.538 -18.527 1.00 89.69 296 GLN A CA 1
ATOM 2296 C C . GLN A 1 296 ? 4.798 3.141 -19.638 1.00 89.69 296 GLN A C 1
ATOM 2298 O O . GLN A 1 296 ? 5.361 3.978 -20.336 1.00 89.69 296 GLN A O 1
ATOM 2303 N N . GLY A 1 297 ? 4.955 1.836 -19.853 1.00 89.56 297 GLY A N 1
ATOM 2304 C CA . GLY A 1 297 ? 5.876 1.290 -20.844 1.00 89.56 297 GLY A CA 1
ATOM 2305 C C . GLY A 1 297 ? 7.341 1.321 -20.409 1.00 89.56 297 GLY A C 1
ATOM 2306 O O . GLY A 1 297 ? 8.211 1.034 -21.237 1.00 89.56 297 GLY A O 1
ATOM 2307 N N . GLU A 1 298 ? 7.624 1.626 -19.141 1.00 91.94 298 GLU A N 1
ATOM 2308 C CA . GLU A 1 298 ? 8.979 1.563 -18.606 1.00 91.94 298 GLU A CA 1
ATOM 2309 C C . GLU A 1 298 ? 9.341 0.180 -18.077 1.00 91.94 298 GLU A C 1
ATOM 2311 O O . GLU A 1 298 ? 8.488 -0.648 -17.737 1.00 91.94 298 GLU A O 1
ATOM 2316 N N . THR A 1 299 ? 10.646 -0.086 -18.079 1.00 91.75 299 THR A N 1
ATOM 2317 C CA . THR A 1 299 ? 11.216 -1.339 -17.587 1.00 91.75 299 THR A CA 1
ATOM 2318 C C . THR A 1 299 ? 11.364 -1.260 -16.078 1.00 91.75 299 THR A C 1
ATOM 2320 O O . THR A 1 299 ? 11.988 -0.328 -15.579 1.00 91.75 299 THR A O 1
ATOM 2323 N N . MET A 1 300 ? 10.841 -2.251 -15.367 1.00 93.88 300 MET A N 1
ATOM 2324 C CA . MET A 1 300 ? 10.921 -2.387 -13.921 1.00 93.88 300 MET A CA 1
ATOM 2325 C C . MET A 1 300 ? 11.542 -3.726 -13.527 1.00 93.88 300 MET A C 1
ATOM 2327 O O . MET A 1 300 ? 11.393 -4.731 -14.227 1.00 93.88 300 MET A O 1
ATOM 2331 N N . THR A 1 301 ? 12.221 -3.735 -12.384 1.00 93.06 301 THR A N 1
ATOM 2332 C CA . THR A 1 301 ? 12.770 -4.943 -11.760 1.00 93.06 301 THR A CA 1
ATOM 2333 C C . THR A 1 301 ? 12.964 -4.732 -10.261 1.00 93.06 301 THR A C 1
ATOM 2335 O O . THR A 1 301 ? 13.008 -3.591 -9.811 1.00 93.06 301 THR A O 1
ATOM 2338 N N . VAL A 1 302 ? 13.126 -5.805 -9.487 1.00 93.62 302 VAL A N 1
ATOM 2339 C CA . VAL A 1 302 ? 13.551 -5.722 -8.080 1.00 93.62 302 VAL A CA 1
ATOM 2340 C C . VAL A 1 302 ? 15.058 -5.898 -7.992 1.00 93.62 302 VAL A C 1
ATOM 2342 O O . VAL A 1 302 ? 15.627 -6.716 -8.714 1.00 93.62 302 VAL A O 1
ATOM 2345 N N . LEU A 1 303 ? 15.720 -5.139 -7.125 1.00 92.00 303 LEU A N 1
ATOM 2346 C CA . LEU A 1 303 ? 17.135 -5.335 -6.834 1.00 92.00 303 LEU A CA 1
ATOM 2347 C C . LEU A 1 303 ? 17.513 -4.851 -5.432 1.00 92.00 303 LEU A C 1
ATOM 2349 O O . LEU A 1 303 ? 16.790 -4.065 -4.821 1.00 92.00 303 LEU A O 1
ATOM 2353 N N . GLN A 1 304 ? 18.670 -5.292 -4.944 1.00 90.56 304 GLN A N 1
ATOM 2354 C CA . GLN A 1 304 ? 19.315 -4.703 -3.769 1.00 90.56 304 GLN A CA 1
ATOM 2355 C C . GLN A 1 304 ? 19.954 -3.365 -4.158 1.00 90.56 304 GLN A C 1
ATOM 2357 O O . GLN A 1 304 ? 21.076 -3.321 -4.668 1.00 90.56 304 GLN A O 1
ATOM 2362 N N . TYR A 1 305 ? 19.210 -2.269 -3.986 1.00 87.81 305 TYR A N 1
ATOM 2363 C CA . TYR A 1 305 ? 19.565 -0.970 -4.574 1.00 87.81 305 TYR A CA 1
ATOM 2364 C C . TYR A 1 305 ? 20.873 -0.397 -4.048 1.00 87.81 305 TYR A C 1
ATOM 2366 O O . TYR A 1 305 ? 21.692 0.066 -4.839 1.00 87.81 305 TYR A O 1
ATOM 2374 N N . GLU A 1 306 ? 21.113 -0.490 -2.744 1.00 84.75 306 GLU A N 1
ATOM 2375 C CA . GLU A 1 306 ? 22.362 -0.014 -2.146 1.00 84.75 306 GLU A CA 1
ATOM 2376 C C . GLU A 1 306 ? 23.570 -0.771 -2.708 1.00 84.75 306 GLU A C 1
ATOM 2378 O O . GLU A 1 306 ? 24.507 -0.151 -3.205 1.00 84.75 306 GLU A O 1
ATOM 2383 N N . HIS A 1 307 ? 23.495 -2.105 -2.766 1.00 84.94 307 HIS A N 1
ATOM 2384 C CA . HIS A 1 307 ? 24.561 -2.933 -3.330 1.00 84.94 307 HIS A CA 1
ATOM 2385 C C . HIS A 1 307 ? 24.821 -2.628 -4.817 1.00 84.94 307 HIS A C 1
ATOM 2387 O O . HIS A 1 307 ? 25.972 -2.586 -5.271 1.00 84.94 307 HIS A O 1
ATOM 2393 N N . TYR A 1 308 ? 23.756 -2.364 -5.581 1.00 86.62 308 TYR A N 1
ATOM 2394 C CA . TYR A 1 308 ? 23.851 -1.918 -6.969 1.00 86.62 308 TYR A CA 1
ATOM 2395 C C . TYR A 1 308 ? 24.575 -0.563 -7.080 1.00 86.62 308 TYR A C 1
ATOM 2397 O O . TYR A 1 308 ? 25.503 -0.419 -7.881 1.00 86.62 308 TYR A O 1
ATOM 2405 N N . VAL A 1 309 ? 24.201 0.429 -6.266 1.00 85.62 309 VAL A N 1
ATOM 2406 C CA . VAL A 1 309 ? 24.843 1.754 -6.276 1.00 85.62 309 VAL A CA 1
ATOM 2407 C C . VAL A 1 309 ? 26.319 1.649 -5.891 1.00 85.62 309 VAL A C 1
ATOM 2409 O O . VAL A 1 309 ? 27.169 2.108 -6.658 1.00 85.62 309 VAL A O 1
ATOM 2412 N N . GLU A 1 310 ? 26.636 0.979 -4.780 1.00 84.81 310 GLU A N 1
ATOM 2413 C CA . GLU A 1 310 ? 28.011 0.775 -4.304 1.00 84.81 310 GLU A CA 1
ATOM 2414 C C . GLU A 1 310 ? 28.894 0.152 -5.387 1.00 84.81 310 GLU A C 1
ATOM 2416 O O . GLU A 1 310 ? 29.988 0.636 -5.682 1.00 84.81 310 GLU A O 1
ATOM 2421 N N . THR A 1 311 ? 28.400 -0.893 -6.052 1.00 82.38 311 THR A N 1
ATOM 2422 C CA . THR A 1 311 ? 29.175 -1.598 -7.076 1.00 82.38 311 THR A CA 1
ATOM 2423 C C . THR A 1 311 ? 29.413 -0.740 -8.325 1.00 82.38 311 THR A C 1
ATOM 2425 O O . THR A 1 311 ? 30.475 -0.839 -8.956 1.00 82.38 311 THR A O 1
ATOM 2428 N N . ILE A 1 312 ? 28.463 0.126 -8.702 1.00 81.81 312 ILE A N 1
ATOM 2429 C CA . ILE A 1 312 ? 28.673 1.090 -9.793 1.00 81.81 312 ILE A CA 1
ATOM 2430 C C . ILE A 1 312 ? 29.712 2.136 -9.401 1.00 81.81 312 ILE A C 1
ATOM 2432 O O . ILE A 1 312 ? 30.579 2.462 -10.220 1.00 81.81 312 ILE A O 1
ATOM 2436 N N . GLU A 1 313 ? 29.638 2.672 -8.187 1.00 81.19 313 GLU A N 1
ATOM 2437 C CA . GLU A 1 313 ? 30.585 3.674 -7.698 1.00 81.19 313 GLU A CA 1
ATOM 2438 C C . GLU A 1 313 ? 32.008 3.113 -7.655 1.00 81.19 313 GLU A C 1
ATOM 2440 O O . GLU A 1 313 ? 32.922 3.702 -8.243 1.00 81.19 313 GLU A O 1
ATOM 2445 N N . ASP A 1 314 ? 32.179 1.908 -7.112 1.00 79.00 314 ASP A N 1
ATOM 2446 C CA . ASP A 1 314 ? 33.452 1.185 -7.089 1.00 79.00 314 ASP A CA 1
ATOM 2447 C C . ASP A 1 314 ? 34.058 1.039 -8.493 1.00 79.00 314 ASP A C 1
ATOM 2449 O O . ASP A 1 314 ? 35.266 1.205 -8.707 1.00 79.00 314 ASP A O 1
ATOM 2453 N N . ARG A 1 315 ? 33.214 0.764 -9.492 1.00 72.31 315 ARG A N 1
ATOM 2454 C CA . ARG A 1 315 ? 33.631 0.640 -10.895 1.00 72.31 315 ARG A CA 1
ATOM 2455 C C . ARG A 1 315 ? 33.907 1.969 -11.578 1.00 72.31 315 ARG A C 1
ATOM 2457 O O . ARG A 1 315 ? 34.737 1.992 -12.483 1.00 72.31 315 ARG A O 1
ATOM 2464 N N . ARG A 1 316 ? 33.251 3.061 -11.191 1.00 71.62 316 ARG A N 1
ATOM 2465 C CA . ARG A 1 316 ? 33.572 4.401 -11.709 1.00 71.62 316 ARG A CA 1
ATOM 2466 C C . ARG A 1 316 ? 34.899 4.911 -11.146 1.00 71.62 316 ARG A C 1
ATOM 2468 O O . ARG A 1 316 ? 35.640 5.574 -11.867 1.00 71.62 316 ARG A O 1
ATOM 2475 N N . ILE A 1 317 ? 35.227 4.557 -9.902 1.00 61.81 317 ILE A N 1
ATOM 2476 C CA . ILE A 1 317 ? 36.430 5.031 -9.203 1.00 61.81 317 ILE A CA 1
ATOM 2477 C C . ILE A 1 317 ? 37.681 4.208 -9.574 1.00 61.81 317 ILE A C 1
ATOM 2479 O O . ILE A 1 317 ? 38.753 4.775 -9.794 1.00 61.81 317 ILE A O 1
ATOM 2483 N N . ARG A 1 318 ? 37.585 2.876 -9.713 1.00 56.25 318 ARG A N 1
ATOM 2484 C CA . ARG A 1 318 ? 38.759 1.999 -9.956 1.00 56.25 318 ARG A CA 1
ATOM 2485 C C . ARG A 1 318 ? 39.559 2.260 -11.252 1.00 56.25 318 ARG A C 1
ATOM 2487 O O . ARG A 1 318 ? 40.783 2.115 -11.203 1.00 56.25 318 ARG A O 1
ATOM 2494 N N . PRO A 1 319 ? 38.969 2.653 -12.397 1.00 54.00 319 PRO A N 1
ATOM 2495 C CA . PRO A 1 319 ? 39.724 3.018 -13.597 1.00 54.00 319 PRO A CA 1
ATOM 2496 C C 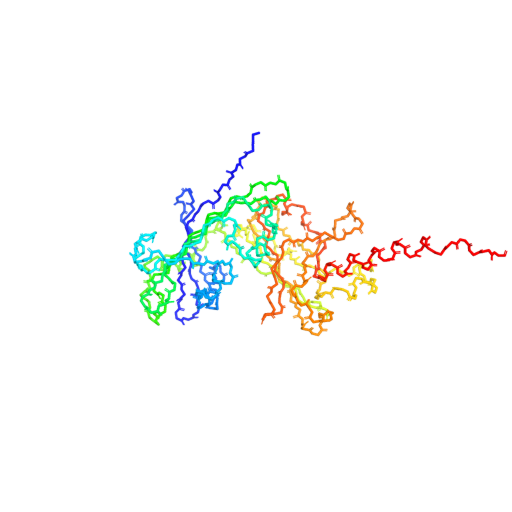. PRO A 1 319 ? 40.582 4.275 -13.411 1.00 54.00 319 PRO A C 1
ATOM 2498 O O . PRO A 1 319 ? 41.624 4.383 -14.048 1.00 54.00 319 PRO A O 1
ATOM 2501 N N . ALA A 1 320 ? 40.195 5.192 -12.516 1.00 50.66 320 ALA A N 1
ATOM 2502 C CA . ALA A 1 320 ? 40.933 6.431 -12.261 1.00 50.66 320 ALA A CA 1
ATOM 2503 C C . ALA A 1 320 ? 42.217 6.221 -11.430 1.00 50.66 320 ALA A C 1
ATOM 2505 O O . ALA A 1 320 ? 43.109 7.065 -11.453 1.00 50.66 320 ALA A O 1
ATOM 2506 N N . LEU A 1 321 ? 42.340 5.087 -10.728 1.00 51.19 321 LEU A N 1
ATOM 2507 C CA . LEU A 1 321 ? 43.508 4.747 -9.900 1.00 51.19 321 LEU A CA 1
ATOM 2508 C C . LEU A 1 321 ? 44.551 3.887 -10.630 1.00 51.19 321 LEU A C 1
ATOM 2510 O O . LEU A 1 321 ? 45.672 3.729 -10.147 1.00 51.19 321 LEU A O 1
ATOM 2514 N N . ARG A 1 322 ? 44.229 3.366 -11.820 1.00 50.78 322 ARG A N 1
ATOM 2515 C CA . ARG A 1 322 ? 45.235 2.824 -12.741 1.00 50.78 322 ARG A CA 1
ATOM 2516 C C . ARG A 1 322 ? 45.767 3.976 -13.589 1.00 50.78 322 ARG A C 1
ATOM 2518 O O . ARG A 1 322 ? 45.333 4.179 -14.718 1.00 50.78 322 ARG A O 1
ATOM 2525 N N . GLY A 1 323 ? 46.690 4.749 -13.013 1.00 49.72 323 GLY A N 1
ATOM 2526 C CA . GLY A 1 323 ? 47.458 5.752 -13.755 1.00 49.72 323 GLY A CA 1
ATOM 2527 C C . GLY A 1 323 ? 48.115 5.150 -15.008 1.00 49.72 323 GLY A C 1
ATOM 2528 O O . GLY A 1 323 ? 48.255 3.924 -15.094 1.00 49.72 323 GLY A O 1
ATOM 2529 N N . PRO A 1 324 ? 48.506 5.980 -15.995 1.00 47.62 324 PRO A N 1
ATOM 2530 C CA . PRO A 1 324 ? 49.119 5.497 -17.224 1.00 47.62 324 PRO A CA 1
ATOM 2531 C C . PRO A 1 324 ? 50.317 4.623 -16.862 1.00 47.62 324 PRO A C 1
ATOM 2533 O O . PRO A 1 324 ? 51.280 5.092 -16.255 1.00 47.62 324 PRO A O 1
ATOM 2536 N N . GLY A 1 325 ? 50.230 3.336 -17.202 1.00 46.91 325 GLY A N 1
ATOM 2537 C CA . GLY A 1 325 ? 51.364 2.435 -17.106 1.00 46.91 325 GLY A CA 1
ATOM 2538 C C . GLY A 1 325 ? 52.497 3.043 -17.917 1.00 46.91 325 GLY A C 1
ATOM 2539 O O . GLY A 1 325 ? 52.370 3.199 -19.133 1.00 46.91 325 GLY A O 1
ATOM 2540 N N . ILE A 1 326 ? 53.563 3.434 -17.223 1.00 48.59 326 ILE A N 1
ATOM 2541 C CA . ILE A 1 326 ? 54.838 3.795 -17.831 1.00 48.59 326 ILE A CA 1
ATOM 2542 C C . ILE A 1 326 ? 55.236 2.588 -18.689 1.00 48.59 326 ILE A C 1
ATOM 2544 O O . ILE A 1 326 ? 55.441 1.495 -18.159 1.00 48.59 326 ILE A O 1
ATOM 2548 N N . ARG A 1 327 ? 55.213 2.776 -20.012 1.00 48.09 327 ARG A N 1
ATOM 2549 C CA . ARG A 1 327 ? 55.827 1.863 -20.979 1.00 48.09 327 ARG A CA 1
ATOM 2550 C C . ARG A 1 327 ? 57.330 2.077 -20.995 1.00 48.09 327 ARG A C 1
ATOM 2552 O O . ARG A 1 327 ? 57.739 3.252 -20.864 1.00 48.09 327 ARG A O 1
#

Foldseek 3Di:
DDDPDPFDWDKDWDQDPVRKIKIWIQTPVRDIDIAIGPRHPSCPVCVQQPPQVVVVVQQFDWDFPQWDADPNDTATKTKDWDLVRGDPVNCVVVVHDSVFWPIWMWIFGAHPVRFTAKIWIWTWGDDPNDIDIDTDIDGDPQTPDPDDDDDPCVVVSVVCVVPPDQQHWDWDWDWDDDPQWIKIKIWTFRNVQVVVPPVFAKAQDPPCVCVDVLNQLFFHATKTFHADGQLVGTQKMKMKIAGDQVSHHVSPQVLKFKWWDDVVDPDTHTAPWDTDVVRRIIMGMDRDSVCVNRSHRIIITIGSRVSSVVVVVCVVVVVVPPPPPDD

Radius of gyration: 22.85 Å; chains: 1; bounding box: 83×46×56 Å